Protein AF-A0A419KZ91-F1 (afdb_monomer)

Radius of gyration: 22.56 Å; Cα contacts (8 Å, |Δi|>4): 181; chains: 1; bounding box: 63×48×60 Å

Nearest PDB structures (foldseek):
  3t8t-assembly1_A-2  TM=6.509E-01  e=2.644E-01  Staphylococcus aureus subsp. aureus Mu50
  1zao-assembly1_A  TM=6.656E-01  e=1.227E+00  Archaeoglobus fulgidus
  6pco-assembly1_B  TM=5.092E-01  e=8.037E-01  Bordetella bronchiseptica
  1fx7-assembly1_B  TM=4.645E-01  e=8.474E-01  Mycobacterium tuberculosis
  2xro-assembly1_E  TM=5.509E-01  e=2.443E+00  Pseudomonas putida

Mean predicted aligned error: 15.29 Å

Solvent-accessible surface area (backbone atoms only — not comparable to full-atom values): 12390 Å² total; per-residue (Å²): 101,56,40,42,51,66,47,43,11,71,81,42,70,36,41,62,67,54,25,30,80,54,37,97,54,54,61,68,62,52,63,47,32,45,53,24,34,38,77,71,57,37,32,45,70,40,91,89,46,78,74,16,33,24,39,30,72,66,44,35,53,30,30,54,36,40,71,74,36,70,86,36,67,68,29,30,49,47,45,30,60,61,55,58,69,39,66,69,53,46,56,48,51,55,44,35,66,75,69,61,41,39,53,70,56,44,68,61,47,52,43,72,77,68,42,82,68,54,44,49,77,67,42,47,50,52,48,51,52,48,47,29,60,36,69,64,39,68,62,54,56,69,97,62,95,67,74,82,73,75,83,70,79,84,78,91,74,92,75,92,78,91,79,87,77,85,83,77,85,67,91,76,86,80,84,85,86,80,86,80,59,92,87,62,51,74,68,59,52,53,51,52,53,48,53,54,55,49,54,52,49,52,57,53,65,75,72,112

Structure (mmCIF, N/CA/C/O backbone):
data_AF-A0A419KZ91-F1
#
_entry.id   AF-A0A419KZ91-F1
#
loop_
_atom_site.group_PDB
_atom_site.id
_atom_site.type_symbol
_atom_site.label_atom_id
_atom_site.label_alt_id
_atom_site.label_comp_id
_atom_site.label_asym_id
_atom_site.label_entity_id
_atom_site.label_seq_id
_atom_site.pdbx_PDB_ins_code
_atom_site.Cartn_x
_atom_site.Cartn_y
_atom_site.Cartn_z
_atom_site.occupancy
_atom_site.B_iso_or_equiv
_atom_site.auth_seq_id
_atom_site.auth_comp_id
_atom_site.auth_asym_id
_atom_site.auth_atom_id
_atom_site.pdbx_PDB_model_num
ATOM 1 N N . MET A 1 1 ? 2.530 -3.564 -4.255 1.00 90.56 1 MET A N 1
ATOM 2 C CA . MET A 1 1 ? 3.768 -4.251 -3.816 1.00 90.56 1 MET A CA 1
ATOM 3 C C . MET A 1 1 ? 4.052 -5.539 -4.589 1.00 90.56 1 MET A C 1
ATOM 5 O O . MET A 1 1 ? 5.043 -5.562 -5.299 1.00 90.56 1 MET A O 1
ATOM 9 N N . VAL A 1 2 ? 3.196 -6.572 -4.554 1.00 93.44 2 VAL A N 1
ATOM 10 C CA . VAL A 1 2 ? 3.449 -7.841 -5.290 1.00 93.44 2 VAL A CA 1
ATOM 11 C C . VAL A 1 2 ? 3.683 -7.640 -6.797 1.00 93.44 2 VAL A C 1
ATOM 13 O O . VAL A 1 2 ? 4.537 -8.300 -7.376 1.00 93.44 2 VAL A O 1
ATOM 16 N N . ALA A 1 3 ? 2.984 -6.695 -7.435 1.00 93.50 3 ALA A N 1
ATOM 17 C CA . ALA A 1 3 ? 3.227 -6.354 -8.840 1.00 93.50 3 ALA A CA 1
ATOM 18 C C . ALA A 1 3 ? 4.667 -5.856 -9.089 1.00 93.50 3 ALA A C 1
ATOM 20 O O . ALA A 1 3 ? 5.329 -6.331 -10.004 1.00 93.50 3 ALA A O 1
ATOM 21 N N . TYR A 1 4 ? 5.173 -4.969 -8.227 1.00 95.31 4 TYR A N 1
ATOM 22 C CA . TYR A 1 4 ? 6.560 -4.494 -8.269 1.00 95.31 4 TYR A CA 1
ATOM 23 C C . TYR A 1 4 ? 7.560 -5.628 -8.033 1.00 95.31 4 TYR A C 1
ATOM 25 O O . TYR A 1 4 ? 8.537 -5.753 -8.763 1.00 95.31 4 TYR A O 1
ATOM 33 N N . LEU A 1 5 ? 7.276 -6.513 -7.074 1.00 95.69 5 LEU A N 1
ATOM 34 C CA . LEU A 1 5 ? 8.096 -7.699 -6.828 1.00 95.69 5 LEU A CA 1
ATOM 35 C C . LEU A 1 5 ? 8.201 -8.582 -8.079 1.00 95.69 5 LEU A C 1
ATOM 37 O O . LEU A 1 5 ? 9.286 -9.002 -8.462 1.00 95.69 5 LEU A O 1
ATOM 41 N N . ASN A 1 6 ? 7.076 -8.841 -8.748 1.00 93.75 6 ASN A N 1
ATOM 42 C CA . ASN A 1 6 ? 7.053 -9.638 -9.976 1.00 93.75 6 ASN A CA 1
ATOM 43 C C . ASN A 1 6 ? 7.789 -8.952 -11.141 1.00 93.75 6 ASN A C 1
ATOM 45 O O . ASN A 1 6 ? 8.268 -9.630 -12.054 1.00 93.75 6 ASN A O 1
ATOM 49 N N . ALA A 1 7 ? 7.903 -7.625 -11.106 1.00 94.94 7 ALA A N 1
ATOM 50 C CA . ALA A 1 7 ? 8.701 -6.864 -12.054 1.00 94.94 7 ALA A CA 1
ATOM 51 C C . ALA A 1 7 ? 10.212 -6.915 -11.776 1.00 94.94 7 ALA A C 1
ATOM 53 O O . ALA A 1 7 ? 10.977 -6.589 -12.674 1.00 94.94 7 ALA A O 1
ATOM 54 N N . GLY A 1 8 ? 10.650 -7.397 -10.606 1.00 95.38 8 GLY A N 1
ATOM 55 C CA . GLY A 1 8 ? 12.066 -7.426 -10.211 1.00 95.38 8 GLY A CA 1
ATOM 56 C C . GLY A 1 8 ? 12.502 -6.218 -9.379 1.00 95.38 8 GLY A C 1
ATOM 57 O O . GLY A 1 8 ? 13.698 -5.999 -9.184 1.00 95.38 8 GLY A O 1
ATOM 58 N N . ALA A 1 9 ? 11.540 -5.454 -8.849 1.00 96.81 9 ALA A N 1
ATOM 59 C CA . ALA A 1 9 ? 11.799 -4.265 -8.041 1.00 96.81 9 ALA A CA 1
ATOM 60 C C . ALA A 1 9 ? 12.476 -4.559 -6.691 1.00 96.81 9 ALA A C 1
ATOM 62 O O . ALA A 1 9 ? 12.658 -3.650 -5.899 1.00 96.81 9 ALA A O 1
ATOM 63 N N . ASP A 1 10 ? 12.797 -5.808 -6.363 1.00 96.94 10 ASP A N 1
ATOM 64 C CA . ASP A 1 10 ? 13.609 -6.167 -5.198 1.00 96.94 10 ASP A CA 1
ATOM 65 C C . ASP A 1 10 ? 15.122 -6.111 -5.482 1.00 96.94 10 ASP A C 1
ATOM 67 O O . ASP A 1 10 ? 15.923 -6.191 -4.551 1.00 96.94 10 ASP A O 1
ATOM 71 N N . LYS A 1 11 ? 15.518 -6.002 -6.757 1.00 96.38 11 LYS A N 1
ATOM 72 C CA . LYS A 1 11 ? 16.924 -6.047 -7.196 1.00 96.38 11 LYS A CA 1
ATOM 73 C C . LYS A 1 11 ? 17.347 -4.812 -7.970 1.00 96.38 11 LYS A C 1
ATOM 75 O O . LYS A 1 11 ? 18.495 -4.392 -7.862 1.00 96.38 11 LYS A O 1
ATOM 80 N N . GLU A 1 12 ? 16.443 -4.261 -8.767 1.00 96.88 12 GLU A N 1
ATOM 81 C CA . GLU A 1 12 ? 16.730 -3.142 -9.652 1.00 96.88 12 GLU A CA 1
ATOM 82 C C . GLU A 1 12 ? 15.560 -2.164 -9.715 1.00 96.88 12 GLU A C 1
ATOM 84 O O . GLU A 1 12 ? 14.433 -2.478 -9.334 1.00 96.88 12 GLU A O 1
ATOM 89 N N . TYR A 1 13 ? 15.842 -0.957 -10.194 1.00 97.50 13 TYR A N 1
ATOM 90 C CA . TYR A 1 13 ? 14.816 0.043 -10.443 1.00 97.50 13 TYR A CA 1
ATOM 91 C C . TYR A 1 13 ? 14.016 -0.334 -11.691 1.00 97.50 13 TYR A C 1
ATOM 93 O O . TYR A 1 13 ? 14.577 -0.440 -12.782 1.00 97.50 13 TYR A O 1
ATOM 101 N N . VAL A 1 14 ? 12.702 -0.486 -11.539 1.00 96.56 14 VAL A N 1
ATOM 102 C CA . VAL A 1 14 ? 11.785 -0.885 -12.618 1.00 96.56 14 VAL A CA 1
ATOM 103 C C . VAL A 1 14 ? 10.820 0.240 -12.965 1.00 96.56 14 VAL A C 1
ATOM 105 O O . VAL A 1 14 ? 10.382 0.995 -12.093 1.00 96.56 14 VAL A O 1
ATOM 108 N N . GLY A 1 15 ? 10.475 0.367 -14.243 1.00 94.62 15 GLY A N 1
ATOM 109 C CA . GLY A 1 15 ? 9.497 1.340 -14.709 1.00 94.62 15 GLY A CA 1
ATOM 110 C C . GLY A 1 15 ? 8.062 0.888 -14.448 1.00 94.62 15 GLY A C 1
ATOM 111 O O . GLY A 1 15 ? 7.763 -0.297 -14.311 1.00 94.62 15 GLY A O 1
ATOM 112 N N . VAL A 1 16 ? 7.134 1.845 -14.438 1.00 92.25 16 VAL A N 1
ATOM 113 C CA . VAL A 1 16 ? 5.697 1.552 -14.283 1.00 92.25 16 VAL A CA 1
ATOM 114 C C . VAL A 1 16 ? 5.192 0.618 -15.392 1.00 92.25 16 VAL A C 1
ATOM 116 O O . VAL A 1 16 ? 4.402 -0.283 -15.116 1.00 92.25 16 VAL A O 1
ATOM 119 N N . SER A 1 17 ? 5.672 0.787 -16.627 1.00 90.44 17 SER A N 1
ATOM 120 C CA . SER A 1 17 ? 5.317 -0.082 -17.757 1.00 90.44 17 SER A CA 1
ATOM 121 C C . SER A 1 17 ? 5.725 -1.538 -17.519 1.00 90.44 17 SER A C 1
ATOM 123 O O . SER A 1 17 ? 4.906 -2.429 -17.728 1.00 90.44 17 SER A O 1
ATOM 125 N N . ASP A 1 18 ? 6.923 -1.780 -16.974 1.00 92.69 18 ASP A N 1
ATOM 126 C CA . ASP A 1 18 ? 7.407 -3.133 -16.655 1.00 92.69 18 ASP A CA 1
ATOM 127 C C . ASP A 1 18 ? 6.494 -3.828 -15.628 1.00 92.69 18 ASP A C 1
ATOM 129 O O . ASP A 1 18 ? 6.242 -5.034 -15.690 1.00 92.69 18 ASP A O 1
ATOM 133 N N . VAL A 1 19 ? 5.961 -3.051 -14.680 1.00 93.44 19 VAL A N 1
ATOM 134 C CA . VAL A 1 19 ? 5.020 -3.526 -13.657 1.00 93.44 19 VAL A CA 1
ATOM 135 C C . VAL A 1 19 ? 3.655 -3.849 -14.260 1.00 93.44 19 VAL A C 1
ATOM 137 O O . VAL A 1 19 ? 3.044 -4.852 -13.883 1.00 93.44 19 VAL A O 1
ATOM 140 N N . VAL A 1 20 ? 3.168 -3.027 -15.194 1.00 91.62 20 VAL A N 1
ATOM 141 C CA . VAL A 1 20 ? 1.907 -3.272 -15.914 1.00 91.62 20 VAL A CA 1
ATOM 142 C C . VAL A 1 20 ? 2.006 -4.544 -16.748 1.00 91.62 20 VAL A C 1
ATOM 144 O O . VAL A 1 20 ? 1.126 -5.389 -16.661 1.00 91.62 20 VAL A O 1
ATOM 147 N N . GLU A 1 21 ? 3.086 -4.731 -17.506 1.00 90.62 21 GLU A N 1
ATOM 148 C CA . GLU A 1 21 ? 3.264 -5.910 -18.367 1.00 90.62 21 GLU A CA 1
ATOM 149 C C . GLU A 1 21 ? 3.289 -7.229 -17.583 1.00 90.62 21 GLU A C 1
ATOM 151 O O . GLU A 1 21 ? 2.926 -8.287 -18.100 1.00 90.62 21 GLU A O 1
ATOM 156 N N . ARG A 1 22 ? 3.701 -7.172 -16.313 1.00 89.44 22 ARG A N 1
ATOM 157 C CA . ARG A 1 22 ? 3.873 -8.338 -15.438 1.00 89.44 22 ARG A CA 1
ATOM 158 C C . ARG A 1 22 ? 2.789 -8.459 -14.368 1.00 89.44 22 ARG A C 1
ATOM 160 O O . ARG A 1 22 ? 2.920 -9.272 -13.446 1.00 89.44 22 ARG A O 1
ATOM 167 N N . SER A 1 23 ? 1.717 -7.673 -14.461 1.00 85.75 23 SER A N 1
ATOM 168 C CA . SER A 1 23 ? 0.607 -7.723 -13.513 1.00 85.75 23 SER A CA 1
ATOM 169 C C . SER A 1 23 ? -0.746 -7.472 -14.175 1.00 85.75 23 SER A C 1
ATOM 171 O O . SER A 1 23 ? -0.849 -6.910 -15.253 1.00 85.75 23 SER A O 1
ATOM 173 N N . ASN A 1 24 ? -1.824 -7.860 -13.495 1.00 83.81 24 ASN A N 1
ATOM 174 C CA . ASN A 1 24 ? -3.187 -7.545 -13.936 1.00 83.81 24 ASN A CA 1
ATOM 175 C C . ASN A 1 24 ? -3.664 -6.179 -13.403 1.00 83.81 24 ASN A C 1
ATOM 177 O O . ASN A 1 24 ? -4.867 -5.938 -13.303 1.00 83.81 24 ASN A O 1
ATOM 181 N N . VAL A 1 25 ? -2.743 -5.309 -12.978 1.00 82.31 25 VAL A N 1
ATOM 182 C CA . VAL A 1 25 ? -3.068 -3.996 -12.412 1.00 82.31 25 VAL A CA 1
ATOM 183 C C . VAL A 1 25 ? -2.922 -2.944 -13.505 1.00 82.31 25 VAL A C 1
ATOM 185 O O . VAL A 1 25 ? -1.916 -2.900 -14.207 1.00 82.31 25 VAL A O 1
ATOM 188 N N . SER A 1 26 ? -3.924 -2.077 -13.654 1.00 85.62 26 SER A N 1
ATOM 189 C CA . SER A 1 26 ? -3.886 -1.023 -14.667 1.00 85.62 26 SER A CA 1
ATOM 190 C C . SER A 1 26 ? -2.781 0.003 -14.390 1.00 85.62 26 SER A C 1
ATOM 192 O O . SER A 1 26 ? -2.490 0.333 -13.236 1.00 85.62 26 SER A O 1
ATOM 194 N N . LEU A 1 27 ? -2.226 0.574 -15.465 1.00 87.19 27 LEU A N 1
ATOM 195 C CA . LEU A 1 27 ? -1.247 1.667 -15.407 1.00 87.19 27 LEU A CA 1
ATOM 196 C C . LEU A 1 27 ? -1.736 2.824 -14.526 1.00 87.19 27 LEU A C 1
ATOM 198 O O . LEU A 1 27 ? -0.992 3.331 -13.691 1.00 87.19 27 LEU A O 1
ATOM 202 N N . HIS A 1 28 ? -3.009 3.198 -14.685 1.00 85.31 28 HIS A N 1
ATOM 203 C CA . HIS A 1 28 ? -3.662 4.256 -13.911 1.00 85.31 28 HIS A CA 1
ATOM 204 C C . HIS A 1 28 ? -3.598 3.989 -12.404 1.00 85.31 28 HIS A C 1
ATOM 206 O O . HIS A 1 28 ? -3.204 4.865 -11.636 1.00 85.31 28 HIS A O 1
ATOM 212 N N . ASN A 1 29 ? -3.919 2.764 -11.978 1.00 83.75 29 ASN A N 1
ATOM 213 C CA . ASN A 1 29 ? -3.900 2.397 -10.563 1.00 83.75 29 ASN A CA 1
ATOM 214 C C . ASN A 1 29 ? -2.473 2.323 -10.009 1.00 83.75 29 ASN A C 1
ATOM 216 O O . ASN A 1 29 ? -2.249 2.709 -8.863 1.00 83.75 29 ASN A O 1
ATOM 220 N N . ILE A 1 30 ? -1.501 1.844 -10.793 1.00 87.31 30 ILE A N 1
ATOM 221 C CA . ILE A 1 30 ? -0.099 1.809 -10.352 1.00 87.31 30 ILE A CA 1
ATOM 222 C C . ILE A 1 30 ? 0.427 3.239 -10.205 1.00 87.31 30 ILE A C 1
ATOM 224 O O . ILE A 1 30 ? 0.888 3.612 -9.129 1.00 87.31 30 ILE A O 1
ATOM 228 N N . SER A 1 31 ? 0.285 4.067 -11.242 1.00 83.50 31 SER A N 1
ATOM 229 C CA . SER A 1 31 ? 0.799 5.439 -11.245 1.00 83.50 31 SER A CA 1
ATOM 230 C C . SER A 1 31 ? 0.234 6.280 -10.099 1.00 83.50 31 SER A C 1
ATOM 232 O O . SER A 1 31 ? 0.977 7.054 -9.500 1.00 83.50 31 SER A O 1
ATOM 234 N N . ARG A 1 32 ? -1.054 6.130 -9.768 1.00 82.44 32 ARG A N 1
ATOM 235 C CA . ARG A 1 32 ? -1.682 6.888 -8.673 1.00 82.44 32 ARG A CA 1
ATOM 236 C C . ARG A 1 32 ? -1.232 6.427 -7.296 1.00 82.44 32 ARG A C 1
ATOM 238 O O . ARG A 1 32 ? -1.025 7.261 -6.421 1.00 82.44 32 ARG A O 1
ATOM 245 N N . ASN A 1 33 ? -1.028 5.125 -7.117 1.00 87.38 33 ASN A N 1
ATOM 246 C CA . ASN A 1 33 ? -0.592 4.567 -5.838 1.00 87.38 33 ASN A CA 1
ATOM 247 C C . ASN A 1 33 ? 0.909 4.730 -5.583 1.00 87.38 33 ASN A C 1
ATOM 249 O O . ASN A 1 33 ? 1.337 4.620 -4.439 1.00 87.38 33 ASN A O 1
ATOM 253 N N . ASN A 1 34 ? 1.718 5.019 -6.604 1.00 90.38 34 ASN A N 1
ATOM 254 C CA . ASN A 1 34 ? 3.156 5.224 -6.426 1.00 90.38 34 ASN A CA 1
ATOM 255 C C . ASN A 1 34 ? 3.477 6.385 -5.489 1.00 90.38 34 ASN A C 1
ATOM 257 O O . ASN A 1 34 ? 4.388 6.262 -4.679 1.00 90.38 34 ASN A O 1
ATOM 261 N N . ASN A 1 35 ? 2.732 7.490 -5.563 1.00 88.25 35 ASN A N 1
ATOM 262 C CA . ASN A 1 35 ? 2.961 8.628 -4.672 1.00 88.25 35 ASN A CA 1
ATOM 263 C C . ASN A 1 35 ? 2.740 8.246 -3.209 1.00 88.25 35 ASN A C 1
ATOM 265 O O . ASN A 1 35 ? 3.573 8.581 -2.371 1.00 88.25 35 ASN A O 1
ATOM 269 N N . PHE A 1 36 ? 1.674 7.491 -2.940 1.00 89.94 36 PHE A N 1
ATOM 270 C CA . PHE A 1 36 ? 1.406 6.912 -1.631 1.00 89.94 36 PHE A CA 1
ATOM 271 C C . PHE A 1 36 ? 2.514 5.931 -1.214 1.00 89.94 36 PHE A C 1
ATOM 273 O O . PHE A 1 36 ? 3.111 6.076 -0.153 1.00 89.94 36 PHE A O 1
ATOM 280 N N . PHE A 1 37 ? 2.864 4.956 -2.058 1.00 92.56 37 PHE A N 1
ATOM 281 C CA . PHE A 1 37 ? 3.911 3.990 -1.716 1.00 92.56 37 PHE A CA 1
ATOM 282 C C . PHE A 1 37 ? 5.262 4.656 -1.454 1.00 92.56 37 PHE A C 1
ATOM 284 O O . PHE A 1 37 ? 5.990 4.207 -0.577 1.00 92.56 37 PHE A O 1
ATOM 291 N N . LYS A 1 38 ? 5.581 5.741 -2.160 1.00 92.00 38 LYS A N 1
ATOM 292 C CA . LYS A 1 38 ? 6.771 6.548 -1.888 1.00 92.00 38 LYS A CA 1
ATOM 293 C C . LYS A 1 38 ? 6.670 7.325 -0.583 1.00 92.00 38 LYS A C 1
ATOM 295 O O . LYS A 1 38 ? 7.619 7.314 0.189 1.00 92.00 38 LYS A O 1
ATOM 300 N N . SER A 1 39 ? 5.550 8.005 -0.326 1.00 88.31 39 SER A N 1
ATOM 301 C CA . SER A 1 39 ? 5.392 8.803 0.899 1.00 88.31 39 SER A CA 1
ATOM 302 C C . SER A 1 39 ? 5.429 7.940 2.158 1.00 88.31 39 SER A C 1
ATOM 304 O O . SER A 1 39 ? 5.864 8.413 3.199 1.00 88.31 39 SER A O 1
ATOM 306 N N . TRP A 1 40 ? 5.027 6.675 2.037 1.00 90.12 40 TRP A N 1
ATOM 307 C CA . TRP A 1 40 ? 5.082 5.664 3.093 1.00 90.12 40 TRP A CA 1
ATOM 308 C C . TRP A 1 40 ? 6.318 4.755 3.014 1.00 90.12 40 TRP A C 1
ATOM 310 O O . TRP A 1 40 ? 6.377 3.729 3.686 1.00 90.12 40 TRP A O 1
ATOM 320 N N . ASN A 1 41 ? 7.310 5.114 2.193 1.00 92.81 41 ASN A N 1
ATOM 321 C CA . ASN A 1 41 ? 8.604 4.435 2.081 1.00 92.81 41 ASN A CA 1
ATOM 322 C C . ASN A 1 41 ? 8.542 2.938 1.689 1.00 92.81 41 ASN A C 1
ATOM 324 O O . ASN A 1 41 ? 9.463 2.167 1.956 1.00 92.81 41 ASN A O 1
ATOM 328 N N . PHE A 1 42 ? 7.460 2.502 1.040 1.00 95.50 42 PHE A N 1
ATOM 329 C CA . PHE A 1 42 ? 7.376 1.178 0.417 1.00 95.50 42 PHE A CA 1
ATOM 330 C C . PHE A 1 42 ? 8.169 1.113 -0.893 1.00 95.50 42 PHE A C 1
ATOM 332 O O . PHE A 1 42 ? 8.690 0.054 -1.251 1.00 95.50 42 PHE A O 1
ATOM 339 N N . LEU A 1 43 ? 8.227 2.232 -1.620 1.00 96.19 43 LEU A N 1
ATOM 340 C CA . LEU A 1 43 ? 8.975 2.387 -2.865 1.00 96.19 43 LEU A CA 1
ATOM 341 C C . LEU A 1 43 ? 9.951 3.556 -2.763 1.00 96.19 43 LEU A C 1
ATOM 343 O O . LEU A 1 43 ? 9.599 4.626 -2.272 1.00 96.19 43 LEU A O 1
ATOM 347 N N . GLU A 1 44 ? 11.130 3.374 -3.336 1.00 96.31 44 GLU A N 1
ATOM 348 C CA . GLU A 1 44 ? 12.127 4.418 -3.549 1.00 96.31 44 GLU A CA 1
ATOM 349 C C . GLU A 1 44 ? 12.212 4.705 -5.054 1.00 96.31 44 GLU A C 1
ATOM 351 O O . GLU A 1 44 ? 12.193 3.785 -5.873 1.00 96.31 44 GLU A O 1
ATOM 356 N N . GLU A 1 45 ? 12.243 5.979 -5.445 1.00 95.56 45 GLU A N 1
ATOM 357 C CA . GLU A 1 45 ? 12.400 6.378 -6.850 1.00 95.56 45 GLU A CA 1
ATOM 358 C C . GLU A 1 45 ? 13.874 6.612 -7.168 1.00 95.56 45 GLU A C 1
ATOM 360 O O . GLU A 1 45 ? 14.596 7.198 -6.363 1.00 95.56 45 GLU A O 1
ATOM 365 N N . SER A 1 46 ? 14.314 6.186 -8.350 1.00 95.56 46 SER A N 1
ATOM 366 C CA . SER A 1 46 ? 15.683 6.426 -8.801 1.00 95.56 46 SER A CA 1
ATOM 367 C C . SER A 1 46 ? 15.936 7.919 -8.994 1.00 95.56 46 SER A C 1
ATOM 369 O O . SER A 1 46 ? 15.252 8.579 -9.776 1.00 95.56 46 SER A O 1
ATOM 371 N N . GLU A 1 47 ? 16.988 8.437 -8.361 1.00 94.25 47 GLU A N 1
ATOM 372 C CA . GLU A 1 47 ? 17.466 9.806 -8.600 1.00 94.25 47 GLU A CA 1
ATOM 373 C C . GLU A 1 47 ? 18.027 9.988 -10.020 1.00 94.25 47 GLU A C 1
ATOM 375 O O . GLU A 1 47 ? 18.011 11.090 -10.567 1.00 94.25 47 GLU A O 1
ATOM 380 N N . LYS A 1 48 ? 18.537 8.906 -10.626 1.00 94.88 48 LYS A N 1
ATOM 381 C CA . LYS A 1 48 ? 19.162 8.926 -11.959 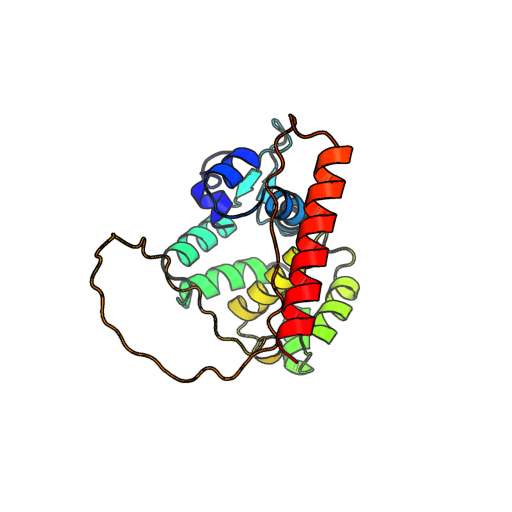1.00 94.88 48 LYS A CA 1
ATOM 382 C C . LYS A 1 48 ? 18.154 8.714 -13.082 1.00 94.88 48 LYS A C 1
ATOM 384 O O . LYS A 1 48 ? 18.345 9.225 -14.180 1.00 94.88 48 LYS A O 1
ATOM 389 N N . GLU A 1 49 ? 17.106 7.943 -12.812 1.00 94.56 49 GLU A N 1
ATOM 390 C CA . GLU A 1 49 ? 16.088 7.552 -13.787 1.00 94.56 49 GLU A CA 1
ATOM 391 C C . GLU A 1 49 ? 14.684 7.792 -13.207 1.00 94.56 49 GLU A C 1
ATOM 393 O O . GLU A 1 49 ? 14.034 6.845 -12.751 1.00 94.56 49 GLU A O 1
ATOM 398 N N . PRO A 1 50 ? 14.202 9.050 -13.209 1.00 91.75 50 PRO A N 1
ATOM 399 C CA . PRO A 1 50 ? 12.870 9.380 -12.711 1.00 91.75 50 PRO A CA 1
ATOM 400 C C . PRO A 1 50 ? 11.784 8.523 -13.371 1.00 91.75 50 PRO A C 1
ATOM 402 O O . PRO A 1 50 ? 11.838 8.243 -14.570 1.00 91.75 50 PRO A O 1
ATOM 405 N N . GLY A 1 51 ? 10.784 8.103 -12.596 1.00 91.12 51 GLY A N 1
ATOM 406 C CA . GLY A 1 51 ? 9.747 7.176 -13.051 1.00 91.12 51 GLY A CA 1
ATOM 407 C C . GLY A 1 51 ? 10.112 5.693 -12.935 1.00 91.12 51 GLY A C 1
ATOM 408 O O . GLY A 1 51 ? 9.264 4.847 -13.240 1.00 91.12 51 GLY A O 1
ATOM 409 N N . LYS A 1 52 ? 11.328 5.362 -12.476 1.00 95.75 52 LYS A N 1
ATOM 410 C CA . LYS A 1 52 ? 11.690 4.003 -12.064 1.00 95.75 52 LYS A CA 1
ATOM 411 C C . LYS A 1 52 ? 11.739 3.873 -10.548 1.00 95.75 52 LYS A C 1
ATOM 413 O O . LYS A 1 52 ? 12.277 4.735 -9.855 1.00 95.75 52 LYS A O 1
ATOM 418 N N . TYR A 1 53 ? 11.228 2.756 -10.048 1.00 96.88 53 TYR A N 1
ATOM 419 C CA . TYR A 1 53 ? 11.039 2.511 -8.624 1.00 96.88 53 TYR A CA 1
ATOM 420 C C . TYR A 1 53 ? 11.654 1.182 -8.199 1.00 96.88 53 TYR A C 1
ATOM 422 O O . TYR A 1 53 ? 11.641 0.213 -8.957 1.00 96.88 53 TYR A O 1
ATOM 430 N N . ILE A 1 54 ? 12.145 1.132 -6.968 1.00 97.81 54 ILE A N 1
ATOM 431 C CA . ILE A 1 54 ? 12.603 -0.083 -6.298 1.00 97.81 54 ILE A CA 1
ATOM 432 C C . ILE A 1 54 ? 11.803 -0.257 -5.002 1.00 97.81 54 ILE A C 1
ATOM 434 O O . ILE A 1 54 ? 11.412 0.722 -4.365 1.00 97.81 54 ILE A O 1
ATOM 438 N N . LEU A 1 55 ? 11.503 -1.495 -4.622 1.00 97.75 55 LEU A N 1
ATOM 439 C CA . LEU A 1 55 ? 10.942 -1.806 -3.312 1.00 97.75 55 LEU A CA 1
ATOM 440 C C . LEU A 1 55 ? 12.021 -1.607 -2.258 1.00 97.75 55 LEU A C 1
ATOM 442 O O . LEU A 1 55 ? 13.120 -2.154 -2.372 1.00 97.75 55 LEU A O 1
ATOM 446 N N . ASN A 1 56 ? 11.672 -0.903 -1.184 1.00 96.38 56 ASN A N 1
ATOM 447 C CA . ASN A 1 56 ? 12.503 -0.938 0.008 1.00 96.38 56 ASN A CA 1
ATOM 448 C C . ASN A 1 56 ? 12.620 -2.395 0.501 1.00 96.38 56 ASN A C 1
ATOM 450 O O . ASN A 1 56 ? 11.692 -3.197 0.350 1.00 96.38 56 ASN A O 1
ATOM 454 N N . ARG A 1 57 ? 13.752 -2.739 1.122 1.00 95.69 57 ARG A N 1
ATOM 455 C CA . ARG A 1 57 ? 14.061 -4.090 1.611 1.00 95.69 57 ARG A CA 1
ATOM 456 C C . ARG A 1 57 ? 12.919 -4.743 2.398 1.00 95.69 57 ARG A C 1
ATOM 458 O O . ARG A 1 57 ? 12.627 -5.914 2.169 1.00 95.69 57 ARG A O 1
ATOM 465 N N . GLU A 1 58 ? 12.271 -4.021 3.306 1.00 95.06 58 GLU A N 1
ATOM 466 C CA . GLU A 1 58 ? 11.180 -4.588 4.116 1.00 95.06 58 GLU A CA 1
ATOM 467 C C . GLU A 1 58 ? 9.866 -4.704 3.355 1.00 95.06 58 GLU A C 1
ATOM 469 O O . GLU A 1 58 ? 9.126 -5.666 3.551 1.00 95.06 58 GLU A O 1
ATOM 474 N N . ALA A 1 59 ? 9.597 -3.774 2.438 1.00 96.19 59 ALA A N 1
ATOM 475 C CA . ALA A 1 59 ? 8.457 -3.877 1.537 1.00 96.19 59 ALA A CA 1
ATOM 476 C C . ALA A 1 59 ? 8.611 -5.080 0.591 1.00 96.19 59 ALA A C 1
ATOM 478 O O . ALA A 1 59 ? 7.634 -5.775 0.307 1.00 96.19 59 ALA A O 1
ATOM 479 N N . ALA A 1 60 ? 9.839 -5.366 0.142 1.00 97.12 60 ALA A N 1
ATOM 480 C CA . ALA A 1 60 ? 10.164 -6.572 -0.609 1.00 97.12 60 ALA A CA 1
ATOM 481 C C . ALA A 1 60 ? 10.015 -7.835 0.253 1.00 97.12 60 ALA A C 1
ATOM 483 O O . ALA A 1 60 ? 9.383 -8.788 -0.198 1.00 97.12 60 ALA A O 1
ATOM 484 N N . GLU A 1 61 ? 10.526 -7.841 1.492 1.00 96.94 61 GLU A N 1
ATOM 485 C CA . GLU A 1 61 ? 10.358 -8.951 2.448 1.00 96.94 61 GLU A CA 1
ATOM 486 C C . GLU A 1 61 ? 8.871 -9.268 2.669 1.00 96.94 61 GLU A C 1
ATOM 488 O O . GLU A 1 61 ? 8.448 -10.416 2.516 1.00 96.94 61 GLU A O 1
ATOM 493 N N . PHE A 1 62 ? 8.063 -8.238 2.933 1.00 97.00 62 PHE A N 1
ATOM 494 C CA . PHE A 1 62 ? 6.616 -8.369 3.054 1.00 97.00 62 PHE A CA 1
ATOM 495 C C . PHE A 1 62 ? 5.985 -8.913 1.770 1.00 97.00 62 PHE A C 1
ATOM 497 O O . PHE A 1 62 ? 5.221 -9.873 1.820 1.00 97.00 62 PHE A O 1
ATOM 504 N N . ALA A 1 63 ? 6.308 -8.339 0.607 1.00 96.25 63 ALA A N 1
ATOM 505 C CA . ALA A 1 63 ? 5.739 -8.776 -0.665 1.00 96.25 63 ALA A CA 1
ATOM 506 C C . ALA A 1 63 ? 6.084 -10.240 -0.982 1.00 96.25 63 ALA A C 1
ATOM 508 O O . ALA A 1 63 ? 5.239 -10.963 -1.515 1.00 96.25 63 ALA A O 1
ATOM 509 N N . TYR A 1 64 ? 7.300 -10.683 -0.646 1.00 97.06 64 TYR A N 1
ATOM 510 C CA . TYR A 1 64 ? 7.720 -12.077 -0.766 1.00 97.06 64 TYR A CA 1
ATOM 511 C C . TYR A 1 64 ? 6.898 -12.988 0.145 1.00 97.06 64 TYR A C 1
ATOM 513 O O . TYR A 1 64 ? 6.341 -13.974 -0.344 1.00 97.06 64 TYR A O 1
ATOM 521 N N . ALA A 1 65 ? 6.789 -12.643 1.431 1.00 96.62 65 ALA A N 1
ATOM 522 C CA . ALA A 1 65 ? 6.021 -13.406 2.410 1.00 96.62 65 ALA A CA 1
ATOM 523 C C . ALA A 1 65 ? 4.539 -13.487 2.011 1.00 96.62 65 ALA A C 1
ATOM 525 O O . ALA A 1 65 ? 3.986 -14.579 1.902 1.00 96.62 65 ALA A O 1
ATOM 526 N N . TYR A 1 66 ? 3.939 -12.354 1.642 1.00 95.81 66 TYR A N 1
ATOM 527 C CA . TYR A 1 66 ? 2.544 -12.258 1.219 1.00 95.81 66 TYR A CA 1
ATOM 528 C C . TYR A 1 66 ? 2.254 -13.045 -0.057 1.00 95.81 66 TYR A C 1
ATOM 530 O O . TYR A 1 66 ? 1.176 -13.609 -0.207 1.00 95.81 66 TYR A O 1
ATOM 538 N N . ARG A 1 67 ? 3.209 -13.130 -0.989 1.00 93.38 67 ARG A N 1
ATOM 539 C CA . ARG A 1 67 ? 3.048 -13.948 -2.199 1.00 93.38 67 ARG A CA 1
ATOM 540 C C . ARG A 1 67 ? 2.994 -15.448 -1.889 1.00 93.38 67 ARG A C 1
ATOM 542 O O . ARG A 1 67 ? 2.368 -16.187 -2.646 1.00 93.38 67 ARG A O 1
ATOM 549 N N .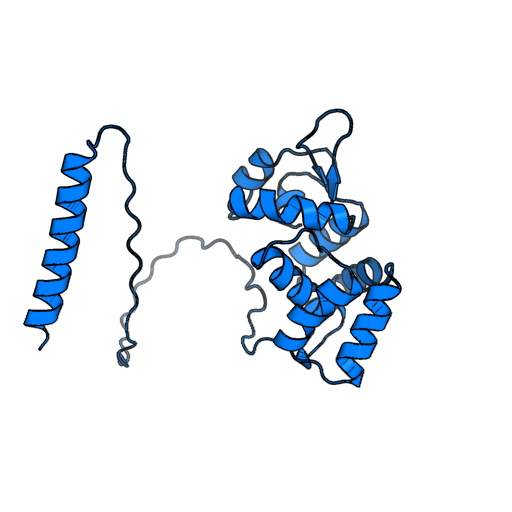 ILE A 1 68 ? 3.686 -15.895 -0.842 1.00 93.31 68 ILE A N 1
ATOM 550 C CA . ILE A 1 68 ? 3.783 -17.310 -0.456 1.00 93.31 68 ILE A CA 1
ATOM 551 C C . ILE A 1 68 ? 2.622 -17.691 0.462 1.00 93.31 68 ILE A C 1
ATOM 553 O O . ILE A 1 68 ? 1.918 -18.660 0.186 1.00 93.31 68 ILE A O 1
ATOM 557 N N . ASP A 1 69 ? 2.428 -16.919 1.527 1.00 93.62 69 ASP A N 1
ATOM 558 C CA . ASP A 1 69 ? 1.426 -17.158 2.555 1.00 93.62 69 ASP A CA 1
ATOM 559 C C . ASP A 1 69 ? 0.780 -15.831 2.997 1.00 93.62 69 ASP A C 1
ATOM 561 O O . ASP A 1 69 ? 1.225 -15.199 3.963 1.00 93.62 69 ASP A O 1
ATOM 565 N N . PRO A 1 70 ? -0.279 -15.385 2.295 1.00 92.69 70 PRO A N 1
ATOM 566 C CA . PRO A 1 70 ? -1.023 -14.192 2.678 1.00 92.69 70 PRO A CA 1
ATOM 567 C C . PRO A 1 70 ? -1.687 -14.312 4.055 1.00 92.69 70 PRO A C 1
ATOM 569 O O . PRO A 1 70 ? -1.947 -13.289 4.675 1.00 92.69 70 PRO A O 1
ATOM 572 N N . GLY A 1 71 ? -2.004 -15.523 4.526 1.00 92.31 71 GLY A N 1
ATOM 573 C CA . GLY A 1 71 ? -2.688 -15.748 5.806 1.00 92.31 71 GLY A CA 1
ATOM 574 C C . GLY A 1 71 ? -1.741 -15.957 6.988 1.00 92.31 71 GLY A C 1
ATOM 575 O O . GLY A 1 71 ? -2.202 -16.040 8.123 1.00 92.31 71 GLY A O 1
ATOM 576 N N . GLY A 1 72 ? -0.438 -16.057 6.727 1.00 92.12 72 GLY A N 1
ATOM 577 C CA . GLY A 1 72 ? 0.559 -16.397 7.729 1.00 92.12 72 GLY A CA 1
ATOM 578 C C . GLY A 1 72 ? 0.792 -15.292 8.751 1.00 92.12 72 GLY A C 1
ATOM 579 O O . GLY A 1 72 ? 0.982 -14.126 8.396 1.00 92.12 72 GLY A O 1
ATOM 580 N N . GLU A 1 73 ? 0.895 -15.682 10.022 1.00 94.62 73 GLU A N 1
ATOM 581 C CA . GLU A 1 73 ? 1.201 -14.760 11.124 1.00 94.62 73 GLU A CA 1
ATOM 582 C C . GLU A 1 73 ? 2.520 -14.020 10.891 1.00 94.62 73 GLU A C 1
ATOM 584 O O . GLU A 1 73 ? 2.620 -12.815 11.097 1.00 94.62 73 GLU A O 1
ATOM 589 N N . ARG A 1 74 ? 3.529 -14.715 10.351 1.00 94.25 74 ARG A N 1
ATOM 590 C CA . ARG A 1 74 ? 4.813 -14.088 10.034 1.00 94.25 74 ARG A CA 1
ATOM 591 C C . ARG A 1 74 ? 4.684 -12.989 8.976 1.00 94.25 74 ARG A C 1
ATOM 593 O O . ARG A 1 74 ? 5.341 -11.958 9.087 1.00 94.25 74 ARG A O 1
ATOM 600 N N . THR A 1 75 ? 3.855 -13.195 7.954 1.00 94.88 75 THR A N 1
ATOM 601 C CA . THR A 1 75 ? 3.601 -12.197 6.904 1.00 94.88 75 THR A CA 1
ATOM 602 C C . THR A 1 75 ? 2.964 -10.945 7.499 1.00 94.88 75 THR A C 1
ATOM 604 O O . THR A 1 75 ? 3.389 -9.825 7.201 1.00 94.88 75 THR A O 1
ATOM 607 N N . ARG A 1 76 ? 1.986 -11.141 8.387 1.00 96.25 76 ARG A N 1
ATOM 608 C CA . ARG A 1 76 ? 1.334 -10.072 9.142 1.00 96.25 76 ARG A CA 1
ATOM 609 C C . ARG A 1 76 ? 2.314 -9.314 10.027 1.00 96.25 76 ARG A C 1
ATOM 611 O O . ARG A 1 76 ? 2.362 -8.089 9.961 1.00 96.25 76 ARG A O 1
ATOM 618 N N . GLU A 1 77 ? 3.132 -10.029 10.793 1.00 96.38 77 GLU A N 1
ATOM 619 C CA . GLU A 1 77 ? 4.139 -9.458 11.691 1.00 96.38 77 GLU A CA 1
ATOM 620 C C . GLU A 1 77 ? 5.141 -8.569 10.937 1.00 96.38 77 GLU A C 1
ATOM 622 O O . GLU A 1 77 ? 5.490 -7.490 11.417 1.00 96.38 77 GLU A O 1
ATOM 627 N N . ILE A 1 78 ? 5.566 -8.969 9.730 1.00 96.69 78 ILE A N 1
ATOM 628 C CA . ILE A 1 78 ? 6.456 -8.153 8.890 1.00 96.69 78 ILE A CA 1
ATOM 629 C C . ILE A 1 78 ? 5.786 -6.820 8.530 1.00 96.69 78 ILE A C 1
ATOM 631 O O . ILE A 1 78 ? 6.423 -5.773 8.671 1.00 96.69 78 ILE A O 1
ATOM 635 N N . LEU A 1 79 ? 4.515 -6.837 8.104 1.00 96.31 79 LEU A N 1
ATOM 636 C CA . LEU A 1 79 ? 3.795 -5.602 7.775 1.00 96.31 79 LEU A CA 1
ATOM 637 C C . LEU A 1 79 ? 3.549 -4.742 9.013 1.00 96.31 79 LEU A C 1
ATOM 639 O O . LEU A 1 79 ? 3.766 -3.534 8.962 1.00 96.31 79 LEU A O 1
ATOM 643 N N . ARG A 1 80 ? 3.144 -5.362 10.127 1.00 96.69 80 ARG A N 1
ATOM 644 C CA . ARG A 1 80 ? 2.944 -4.691 11.416 1.00 96.69 80 ARG A CA 1
ATOM 645 C C . ARG A 1 80 ? 4.219 -3.968 11.829 1.00 96.69 80 ARG A C 1
ATOM 647 O O . ARG A 1 80 ? 4.189 -2.764 12.027 1.00 96.69 80 ARG A O 1
ATOM 654 N N . ARG A 1 81 ? 5.362 -4.659 11.837 1.00 96.00 81 ARG A N 1
ATOM 655 C CA . ARG A 1 81 ? 6.673 -4.070 12.152 1.00 96.00 81 ARG A CA 1
ATOM 656 C C . ARG A 1 81 ? 7.037 -2.908 11.225 1.00 96.00 81 ARG A C 1
ATOM 658 O O . ARG A 1 81 ? 7.606 -1.930 11.699 1.00 96.00 81 ARG A O 1
ATOM 665 N N . PHE A 1 82 ? 6.738 -3.019 9.930 1.00 95.00 82 PHE A N 1
ATOM 666 C CA . PHE A 1 82 ? 6.990 -1.944 8.968 1.00 95.00 82 PHE A CA 1
ATOM 667 C C . PHE A 1 82 ? 6.146 -0.700 9.283 1.00 95.00 82 PHE A C 1
ATOM 669 O O . PHE A 1 82 ? 6.685 0.399 9.388 1.00 95.00 82 PHE A O 1
ATOM 676 N N . LEU A 1 83 ? 4.838 -0.881 9.481 1.00 94.50 83 LEU A N 1
ATOM 677 C CA . LEU A 1 83 ? 3.889 0.197 9.767 1.00 94.50 83 LEU A CA 1
ATOM 678 C C . LEU A 1 83 ? 4.104 0.820 11.155 1.00 94.50 83 LEU A C 1
ATOM 680 O O . LEU A 1 83 ? 3.976 2.030 11.309 1.00 94.50 83 LEU A O 1
ATOM 684 N N . SER A 1 84 ? 4.504 0.027 12.151 1.00 95.06 84 SER A N 1
ATOM 685 C CA . SER A 1 84 ? 4.773 0.487 13.520 1.00 95.06 84 SER A CA 1
ATOM 686 C C . SER A 1 84 ? 6.005 1.386 13.663 1.00 95.06 84 SER A C 1
ATOM 688 O O . SER A 1 84 ? 6.325 1.801 14.771 1.00 95.06 84 SER A O 1
ATOM 690 N N . ARG A 1 85 ? 6.715 1.692 12.572 1.00 93.81 85 ARG A N 1
ATOM 691 C CA . ARG A 1 85 ? 7.785 2.703 12.566 1.00 93.81 85 ARG A CA 1
ATOM 692 C C . ARG A 1 85 ? 7.265 4.124 12.664 1.00 93.81 85 ARG A C 1
ATOM 694 O O . ARG A 1 85 ? 8.021 5.022 13.022 1.00 93.81 85 ARG A O 1
ATOM 701 N N . ASP A 1 86 ? 6.012 4.324 12.284 1.00 92.19 86 ASP A N 1
ATOM 702 C CA . ASP A 1 86 ? 5.359 5.611 12.378 1.00 92.19 86 ASP A CA 1
ATOM 703 C C . ASP A 1 86 ? 4.600 5.694 13.710 1.00 92.19 86 ASP A C 1
ATOM 705 O O . ASP A 1 86 ? 3.534 5.099 13.882 1.00 92.19 86 ASP A O 1
ATOM 709 N N . ASP A 1 87 ? 5.161 6.439 14.667 1.00 92.62 87 ASP A N 1
ATOM 710 C CA . ASP A 1 87 ? 4.577 6.624 16.003 1.00 92.62 87 ASP A CA 1
ATOM 711 C C . ASP A 1 87 ? 3.177 7.252 15.960 1.00 92.62 87 ASP A C 1
ATOM 713 O O . ASP A 1 87 ? 2.349 7.012 16.844 1.00 92.62 87 ASP A O 1
ATOM 717 N N . VAL A 1 88 ? 2.905 8.089 14.954 1.00 93.31 88 VAL A N 1
ATOM 718 C CA . VAL A 1 88 ? 1.591 8.710 14.774 1.00 93.31 88 VAL A CA 1
ATOM 719 C C . VAL A 1 88 ? 0.582 7.644 14.341 1.00 93.31 88 VAL A C 1
ATOM 721 O O . VAL A 1 88 ? -0.557 7.663 14.811 1.00 93.31 88 VAL A O 1
ATOM 724 N N . LEU A 1 89 ? 1.013 6.666 13.537 1.00 93.38 89 LEU A N 1
ATOM 725 C CA . LEU A 1 89 ? 0.143 5.622 13.000 1.00 93.38 89 LEU A CA 1
ATOM 726 C C . LEU A 1 89 ? -0.229 4.668 14.117 1.00 93.38 89 LEU A C 1
ATOM 728 O O . LEU A 1 89 ? -1.399 4.336 14.265 1.00 93.38 89 LEU A O 1
ATOM 732 N N . VAL A 1 90 ? 0.756 4.280 14.928 1.00 94.06 90 VAL A N 1
ATOM 733 C CA . VAL A 1 90 ? 0.549 3.411 16.091 1.00 94.06 90 VAL A CA 1
ATOM 734 C C . VAL A 1 90 ? -0.479 4.028 17.036 1.00 94.06 90 VAL A C 1
ATOM 736 O O . VAL A 1 90 ? -1.483 3.391 17.343 1.00 94.06 90 VAL A O 1
ATOM 739 N N . LYS A 1 91 ? -0.313 5.304 17.410 1.00 94.44 91 LYS A N 1
ATOM 740 C CA . LYS A 1 91 ? -1.280 6.008 18.273 1.00 94.44 91 LYS A CA 1
ATOM 741 C C . LYS A 1 91 ? -2.663 6.128 17.639 1.00 94.44 91 LYS A C 1
ATOM 743 O O . LYS A 1 91 ? -3.674 6.108 18.341 1.00 94.44 91 LYS A O 1
ATOM 748 N N . PHE A 1 92 ? -2.721 6.299 16.321 1.00 94.06 92 PHE A N 1
ATOM 749 C CA . PHE A 1 92 ? -3.986 6.362 15.604 1.00 94.06 92 PHE A CA 1
ATOM 750 C C . PHE A 1 92 ? -4.692 5.000 15.576 1.00 94.06 92 PHE A C 1
ATOM 752 O O . PHE A 1 92 ? -5.895 4.943 15.807 1.00 94.06 92 PHE A O 1
ATOM 759 N N . VAL A 1 93 ? -3.953 3.908 15.384 1.00 93.75 93 VAL A N 1
ATOM 760 C CA . VAL A 1 93 ? -4.470 2.535 15.471 1.00 93.75 93 VAL A CA 1
ATOM 761 C C . VAL A 1 93 ? -4.990 2.229 16.879 1.00 93.75 93 VAL A C 1
ATOM 763 O O . VAL A 1 93 ? -6.131 1.799 17.018 1.00 93.75 93 VAL A O 1
ATOM 766 N N . GLU A 1 94 ? -4.229 2.557 17.927 1.00 93.06 94 GLU A N 1
ATOM 767 C CA . GLU A 1 94 ? -4.681 2.412 19.322 1.00 93.06 94 GLU A CA 1
ATOM 768 C C . GLU A 1 94 ? -5.974 3.199 19.593 1.00 93.06 94 GLU A C 1
ATOM 770 O O . GLU A 1 94 ? -6.856 2.761 20.334 1.00 93.06 94 GLU A O 1
ATOM 775 N N . ARG A 1 95 ? -6.105 4.385 18.985 1.00 93.06 95 ARG A N 1
ATOM 776 C CA . ARG A 1 95 ? -7.321 5.197 19.069 1.00 93.06 95 ARG A CA 1
ATOM 777 C C . ARG A 1 95 ? -8.499 4.521 18.372 1.00 93.06 95 ARG A C 1
ATOM 779 O O . ARG A 1 95 ? -9.586 4.525 18.941 1.00 93.06 95 ARG A O 1
ATOM 786 N N . ILE A 1 96 ? -8.293 3.959 17.179 1.00 92.69 96 ILE A N 1
ATOM 787 C CA . ILE A 1 96 ? -9.327 3.225 16.435 1.00 92.69 96 ILE A CA 1
ATOM 788 C C . ILE A 1 96 ? -9.896 2.100 17.297 1.00 92.69 96 ILE A C 1
ATOM 790 O O . ILE A 1 96 ? -11.114 1.999 17.420 1.00 92.69 96 ILE A O 1
ATOM 794 N N . GLU A 1 97 ? -9.032 1.308 17.935 1.00 89.69 97 GLU A N 1
ATOM 795 C CA . GLU A 1 97 ? -9.453 0.208 18.809 1.00 89.69 97 GLU A CA 1
ATOM 796 C C . GLU A 1 97 ? -10.176 0.709 20.061 1.00 89.69 97 GLU A C 1
ATOM 798 O O . GLU A 1 97 ? -11.245 0.209 20.407 1.00 89.69 97 GLU A O 1
ATOM 803 N N . ARG A 1 98 ? -9.627 1.730 20.731 1.00 92.06 98 ARG A N 1
ATOM 804 C CA . ARG A 1 98 ? -10.202 2.272 21.971 1.00 92.06 98 ARG A CA 1
ATOM 805 C C . ARG A 1 98 ? -11.563 2.931 21.757 1.00 92.06 98 ARG A C 1
ATOM 807 O O . ARG A 1 98 ? -12.423 2.847 22.629 1.00 92.06 98 ARG A O 1
ATOM 814 N N . GLU A 1 99 ? -11.728 3.648 20.650 1.00 91.44 99 GLU A N 1
ATOM 815 C CA . GLU A 1 99 ? -12.943 4.413 20.341 1.00 91.44 99 GLU A CA 1
ATOM 816 C C . GLU A 1 99 ? -13.925 3.628 19.460 1.00 91.44 99 GLU A C 1
ATOM 818 O O . GLU A 1 99 ? -15.047 4.088 19.261 1.00 91.44 99 GLU A O 1
ATOM 823 N N . GLY A 1 100 ? -13.536 2.448 18.962 1.00 88.19 100 GLY A N 1
ATOM 824 C CA . GLY A 1 100 ? -14.365 1.628 18.080 1.00 88.19 100 GLY A CA 1
ATOM 825 C C . GLY A 1 100 ? -14.711 2.347 16.777 1.00 88.19 100 GLY A C 1
ATOM 826 O O . GLY A 1 100 ? -15.860 2.303 16.342 1.00 88.19 100 GLY A O 1
ATOM 827 N N . LEU A 1 101 ? -13.743 3.061 16.193 1.00 90.81 101 LEU A N 1
ATOM 828 C CA . LEU A 1 101 ? -13.978 3.847 14.981 1.00 90.81 101 LEU A CA 1
ATOM 829 C C . LEU A 1 101 ? -14.286 2.922 13.802 1.00 90.81 101 LEU A C 1
ATOM 831 O O . LEU A 1 101 ? -13.529 1.992 13.520 1.00 90.81 101 LEU A O 1
ATOM 835 N N . ASP A 1 102 ? -15.377 3.215 13.098 1.00 89.12 102 ASP A N 1
ATOM 836 C CA . ASP A 1 102 ? -15.726 2.536 11.857 1.00 89.12 102 ASP A CA 1
ATOM 837 C C . ASP A 1 102 ? -14.890 3.053 10.674 1.00 89.12 102 ASP A C 1
ATOM 839 O O . ASP A 1 102 ? -14.125 4.025 10.759 1.00 89.12 102 ASP A O 1
ATOM 843 N N . ARG A 1 103 ? -15.003 2.363 9.538 1.00 89.31 103 ARG A N 1
ATOM 844 C CA . ARG A 1 103 ? -14.202 2.657 8.346 1.00 89.31 103 ARG A CA 1
ATOM 845 C C . ARG A 1 103 ? -14.446 4.074 7.829 1.00 89.31 103 ARG A C 1
ATOM 847 O O . ARG A 1 103 ? -13.498 4.747 7.423 1.00 89.31 103 ARG A O 1
ATOM 854 N N . GLU A 1 104 ? -15.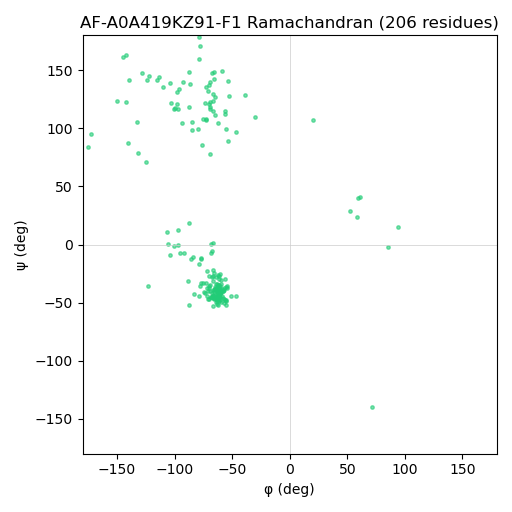691 4.535 7.850 1.00 89.25 104 GLU A N 1
ATOM 855 C CA . GLU A 1 104 ? -16.098 5.878 7.449 1.00 89.25 104 GLU A CA 1
ATOM 856 C C . GLU A 1 104 ? -15.469 6.955 8.342 1.00 89.25 104 GLU A C 1
ATOM 858 O O . GLU A 1 104 ? -14.900 7.919 7.820 1.00 89.25 104 GLU A O 1
ATOM 863 N N . ALA A 1 105 ? -15.504 6.780 9.665 1.00 90.38 105 ALA A N 1
ATOM 864 C CA . ALA A 1 105 ? -14.859 7.684 10.610 1.00 90.38 105 ALA A CA 1
ATOM 865 C C . ALA A 1 105 ? -13.345 7.734 10.383 1.00 90.38 105 ALA A C 1
ATOM 867 O O . ALA A 1 105 ? -12.761 8.819 10.327 1.00 90.38 105 ALA A O 1
ATOM 868 N N . VAL A 1 106 ? -12.707 6.579 10.167 1.00 90.88 106 VAL A N 1
ATOM 869 C CA . VAL A 1 106 ? -11.267 6.515 9.893 1.00 90.88 106 VAL A CA 1
ATOM 870 C C . VAL A 1 106 ? -10.896 7.224 8.592 1.00 90.88 106 VAL A C 1
ATOM 872 O O . VAL A 1 106 ? -9.900 7.944 8.564 1.00 90.88 106 VAL A O 1
ATOM 875 N N . LEU A 1 107 ? -11.698 7.100 7.532 1.00 88.38 107 LEU A N 1
ATOM 876 C CA . LEU A 1 107 ? -11.468 7.820 6.272 1.00 88.38 107 LEU A CA 1
ATOM 877 C C . LEU A 1 107 ? -11.506 9.348 6.441 1.00 88.38 107 LEU A C 1
ATOM 879 O O . LEU A 1 107 ? -10.833 10.056 5.691 1.00 88.38 107 LEU A O 1
ATOM 883 N N . ILE A 1 108 ? -12.276 9.854 7.406 1.00 88.06 108 ILE A N 1
ATOM 884 C CA . ILE A 1 108 ? -12.368 11.287 7.716 1.00 88.06 108 ILE A CA 1
ATOM 885 C C . ILE A 1 108 ? -11.217 11.727 8.627 1.00 88.06 108 ILE A C 1
ATOM 887 O O . ILE A 1 108 ? -10.642 12.799 8.426 1.00 88.06 108 ILE A O 1
ATOM 891 N N . GLU A 1 109 ? -10.885 10.924 9.635 1.00 88.62 109 GLU A N 1
ATOM 892 C CA . GLU A 1 109 ? -9.892 11.264 10.655 1.00 88.62 109 GLU A CA 1
ATOM 893 C C . GLU A 1 109 ? -8.451 11.087 10.163 1.00 88.62 109 GLU A C 1
ATOM 895 O O . GLU A 1 109 ? -7.591 11.902 10.494 1.00 88.62 109 GLU A O 1
ATOM 900 N N . LEU A 1 110 ? -8.169 10.080 9.333 1.00 87.50 110 LEU A N 1
ATOM 901 C CA . LEU A 1 110 ? -6.807 9.780 8.888 1.00 87.50 110 LEU A CA 1
ATOM 902 C C . LEU A 1 110 ? -6.148 10.971 8.149 1.00 87.50 110 LEU A C 1
ATOM 904 O O . LEU A 1 110 ? -5.023 11.327 8.510 1.00 87.50 110 LEU A O 1
ATOM 908 N N . PRO A 1 111 ? -6.820 11.682 7.214 1.00 84.88 111 PRO A N 1
ATOM 909 C CA . PRO A 1 111 ? -6.279 12.915 6.635 1.00 84.88 111 PRO A CA 1
ATOM 910 C C . PRO A 1 111 ? -6.160 14.085 7.621 1.00 84.88 111 PRO A C 1
ATOM 912 O O . PRO A 1 111 ? -5.383 15.003 7.387 1.00 84.88 111 PRO A O 1
ATOM 915 N N . ARG A 1 112 ? -6.910 14.102 8.730 1.00 86.56 112 ARG A N 1
ATOM 916 C CA . ARG A 1 112 ? -6.747 15.141 9.768 1.00 86.56 112 ARG A CA 1
ATOM 917 C C . ARG A 1 112 ? -5.467 14.937 10.568 1.00 86.56 112 ARG A C 1
ATOM 919 O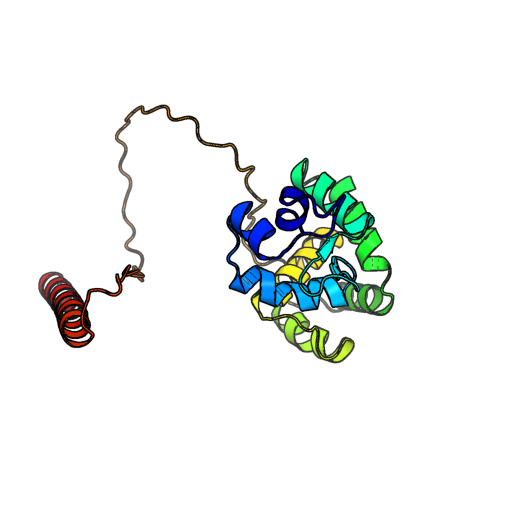 O . ARG A 1 112 ? -4.861 15.912 10.997 1.00 86.56 112 ARG A O 1
ATOM 926 N N . VAL A 1 113 ? -5.072 13.679 10.753 1.00 87.81 113 VAL A N 1
ATOM 927 C CA . VAL A 1 113 ? -3.854 13.298 11.474 1.00 87.81 113 VAL A CA 1
ATOM 928 C C . VAL A 1 113 ? -2.613 13.480 10.596 1.00 87.81 113 VAL A C 1
ATOM 930 O O . VAL A 1 113 ? -1.622 14.041 11.053 1.00 87.81 113 VAL A O 1
ATOM 933 N N . TYR A 1 114 ? -2.681 13.048 9.334 1.00 82.12 114 TYR A N 1
ATOM 934 C CA . TYR A 1 114 ? -1.528 13.019 8.422 1.00 82.12 114 TYR A CA 1
ATOM 935 C C . TYR A 1 114 ? -1.501 14.120 7.362 1.00 82.12 114 TYR A C 1
ATOM 937 O O . TYR A 1 114 ? -0.506 14.275 6.655 1.00 82.12 114 TYR A O 1
ATOM 945 N N . GLY A 1 115 ? -2.580 14.885 7.222 1.00 83.50 115 GLY A N 1
ATOM 946 C CA . GLY A 1 115 ? -2.760 15.781 6.090 1.00 83.50 115 GLY A CA 1
ATOM 947 C C . GLY A 1 115 ? -3.038 15.011 4.798 1.00 83.50 115 GLY A C 1
ATOM 948 O O . GLY A 1 115 ? -3.780 14.028 4.767 1.00 83.50 115 GLY A O 1
ATOM 949 N N . ASP A 1 116 ? -2.449 15.479 3.700 1.00 78.50 116 ASP A N 1
ATOM 950 C CA . ASP A 1 116 ? -2.581 14.826 2.401 1.00 78.50 116 ASP A CA 1
ATOM 951 C C . ASP A 1 116 ? -1.776 13.517 2.360 1.00 78.50 116 ASP A C 1
ATOM 953 O O . ASP A 1 116 ? -0.549 13.519 2.258 1.00 78.50 116 ASP A O 1
ATOM 957 N N . LEU A 1 117 ? -2.491 12.390 2.387 1.00 77.38 117 LEU A N 1
ATOM 958 C CA . LEU A 1 117 ? -1.934 11.036 2.281 1.00 77.38 117 LEU A CA 1
ATOM 959 C C . LEU A 1 117 ? -1.342 10.7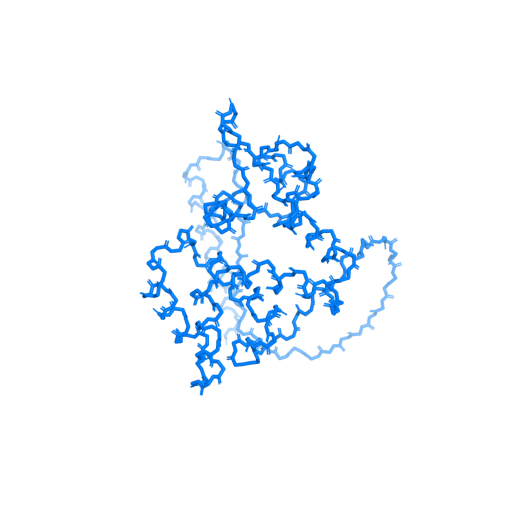26 0.897 1.00 77.38 117 LEU A C 1
ATOM 961 O O . LEU A 1 117 ? -0.795 9.639 0.702 1.00 77.38 117 LEU A O 1
ATOM 965 N N . ARG A 1 118 ? -1.483 11.637 -0.078 1.00 81.75 118 ARG A N 1
ATOM 966 C CA . ARG A 1 118 ? -1.055 11.472 -1.477 1.00 81.75 118 ARG A CA 1
ATOM 967 C C . ARG A 1 118 ? -1.584 10.186 -2.115 1.00 81.75 118 ARG A C 1
ATOM 969 O O . ARG A 1 118 ? -0.960 9.620 -3.015 1.00 81.75 118 ARG A O 1
ATOM 976 N N . ALA A 1 119 ? -2.744 9.741 -1.641 1.00 79.81 119 ALA A N 1
ATOM 977 C CA . ALA A 1 119 ? -3.444 8.552 -2.090 1.00 79.81 119 ALA A CA 1
ATOM 978 C C . ALA A 1 119 ? -4.770 8.948 -2.730 1.00 79.81 119 ALA A C 1
ATOM 980 O O . ALA A 1 119 ? -5.477 9.829 -2.241 1.00 79.81 119 ALA A O 1
ATOM 981 N N . ASP A 1 120 ? -5.137 8.261 -3.808 1.00 81.06 120 ASP A N 1
ATOM 982 C CA . ASP A 1 120 ? -6.508 8.326 -4.291 1.00 81.06 120 ASP A CA 1
ATOM 983 C C . ASP A 1 120 ? -7.427 7.431 -3.440 1.00 81.06 120 ASP A C 1
ATOM 985 O O . ASP A 1 120 ? -6.990 6.744 -2.515 1.00 81.06 120 ASP A O 1
ATOM 989 N N . LYS A 1 121 ? -8.726 7.414 -3.759 1.00 82.62 121 LYS A N 1
ATOM 990 C CA . LYS A 1 121 ? -9.695 6.574 -3.044 1.00 82.62 121 LYS A CA 1
ATOM 991 C C . LYS A 1 121 ? -9.283 5.095 -3.033 1.00 82.62 121 LYS A C 1
ATOM 993 O O . LYS A 1 121 ? -9.516 4.423 -2.035 1.00 82.62 121 LYS A O 1
ATOM 998 N N . VAL A 1 122 ? -8.697 4.574 -4.111 1.00 80.62 122 VAL A N 1
ATOM 999 C CA . VAL A 1 122 ? -8.295 3.161 -4.194 1.00 80.62 122 VAL A CA 1
ATOM 1000 C C . VAL A 1 122 ? -7.094 2.901 -3.288 1.00 80.62 122 VAL A C 1
ATOM 1002 O O . VAL A 1 122 ? -7.130 1.954 -2.507 1.00 80.62 122 VAL A O 1
ATOM 1005 N N . GLY A 1 123 ? -6.076 3.761 -3.342 1.00 83.56 123 GLY A N 1
ATOM 1006 C CA . GLY A 1 123 ? -4.898 3.682 -2.479 1.00 83.56 123 GLY A CA 1
ATOM 1007 C C . GLY A 1 123 ? -5.237 3.810 -1.001 1.00 83.56 123 GLY A C 1
ATOM 1008 O O . GLY A 1 123 ? -4.741 3.036 -0.190 1.00 83.56 123 GLY A O 1
ATOM 1009 N N . LEU A 1 124 ? -6.149 4.721 -0.661 1.00 86.81 124 LEU A N 1
ATOM 1010 C CA . LEU A 1 124 ? -6.612 4.913 0.708 1.00 86.81 124 LEU A CA 1
ATOM 1011 C C . LEU A 1 124 ? -7.334 3.673 1.245 1.00 86.81 124 LEU A C 1
ATOM 1013 O O . LEU A 1 124 ? -7.040 3.225 2.347 1.00 86.81 124 LEU A O 1
ATOM 1017 N N . ASN A 1 125 ? -8.232 3.075 0.455 1.00 86.69 125 ASN A N 1
ATOM 1018 C CA . ASN A 1 125 ? -8.883 1.822 0.846 1.00 86.69 125 ASN A CA 1
ATOM 1019 C C . ASN A 1 125 ? -7.862 0.687 0.999 1.00 86.69 125 ASN A C 1
ATOM 1021 O O . ASN A 1 125 ? -7.895 -0.014 2.001 1.00 86.69 125 ASN A O 1
ATOM 1025 N N . ALA A 1 126 ? -6.917 0.558 0.065 1.00 86.56 126 ALA A N 1
ATOM 1026 C CA . ALA A 1 126 ? -5.856 -0.440 0.165 1.00 86.56 126 ALA A CA 1
ATOM 1027 C C . ALA A 1 126 ? -4.980 -0.235 1.412 1.00 86.56 126 ALA A C 1
ATOM 1029 O O . ALA A 1 126 ? -4.533 -1.211 2.008 1.00 86.56 126 ALA A O 1
ATOM 1030 N N . PHE A 1 127 ? -4.748 1.014 1.825 1.00 90.00 127 PHE A N 1
ATOM 1031 C CA . PHE A 1 127 ? -4.039 1.311 3.062 1.00 90.00 127 PHE A CA 1
ATOM 1032 C C . PHE A 1 127 ? -4.835 0.885 4.295 1.00 90.00 127 PHE A C 1
ATOM 1034 O O . PHE A 1 127 ? -4.280 0.226 5.167 1.00 90.00 127 PHE A O 1
ATOM 1041 N N . LEU A 1 128 ? -6.138 1.176 4.350 1.00 91.31 128 LEU A N 1
ATOM 1042 C CA . LEU A 1 128 ? -6.989 0.685 5.437 1.00 91.31 128 LEU A CA 1
ATOM 1043 C C . LEU A 1 128 ? -7.011 -0.842 5.495 1.00 91.31 128 LEU A C 1
ATOM 1045 O O . LEU A 1 128 ? -6.904 -1.405 6.578 1.00 91.31 128 LEU A O 1
ATOM 1049 N N . ASP A 1 129 ? -7.066 -1.509 4.344 1.00 90.88 129 ASP A N 1
ATOM 1050 C CA . ASP A 1 129 ? -7.006 -2.968 4.277 1.00 90.88 129 ASP A CA 1
ATOM 1051 C C . ASP A 1 129 ? -5.647 -3.493 4.788 1.00 90.88 129 ASP A C 1
ATOM 1053 O O . ASP A 1 129 ? -5.597 -4.537 5.435 1.00 90.88 129 ASP A O 1
ATOM 1057 N N . MET A 1 130 ? -4.544 -2.759 4.574 1.00 92.75 130 MET A N 1
ATOM 1058 C CA . MET A 1 130 ? -3.243 -3.066 5.189 1.00 92.75 130 MET A CA 1
ATOM 1059 C C . MET A 1 130 ? -3.258 -2.881 6.708 1.00 92.75 130 MET A C 1
ATOM 1061 O O . MET A 1 130 ? -2.664 -3.704 7.401 1.00 92.75 130 MET A O 1
ATOM 1065 N N . LEU A 1 131 ? -3.929 -1.848 7.232 1.00 93.44 131 LEU A N 1
ATOM 1066 C CA . LEU A 1 131 ? -4.077 -1.646 8.678 1.00 93.44 131 LEU A CA 1
ATOM 1067 C C . LEU A 1 131 ? -4.909 -2.763 9.309 1.00 93.44 131 LEU A C 1
ATOM 1069 O O . LEU A 1 131 ? -4.477 -3.357 10.291 1.00 93.44 131 LEU A O 1
ATOM 1073 N N . VAL A 1 132 ? -6.050 -3.100 8.704 1.00 93.19 132 VAL A N 1
ATOM 1074 C CA . VAL A 1 132 ? -6.896 -4.231 9.118 1.00 93.19 132 VAL A CA 1
ATOM 1075 C C . VAL A 1 132 ? -6.080 -5.515 9.117 1.00 93.19 132 VAL A C 1
ATOM 1077 O O . VAL A 1 132 ? -6.092 -6.259 10.090 1.00 93.19 132 VAL A O 1
ATOM 1080 N N . TYR A 1 133 ? -5.333 -5.762 8.041 1.00 94.06 133 TYR A N 1
ATOM 1081 C CA . TYR A 1 133 ? -4.515 -6.956 7.914 1.00 94.06 133 TYR A CA 1
ATOM 1082 C C . TYR A 1 133 ? -3.410 -7.022 8.974 1.00 94.06 133 TYR A C 1
ATOM 1084 O O . TYR A 1 133 ? -3.245 -8.061 9.607 1.00 94.06 133 TYR A O 1
ATOM 1092 N N . ALA A 1 134 ? -2.655 -5.934 9.160 1.00 94.75 134 ALA A N 1
ATOM 1093 C CA . ALA A 1 134 ? -1.496 -5.886 10.045 1.00 94.75 134 ALA A CA 1
ATOM 1094 C C . ALA A 1 134 ? -1.875 -5.865 11.526 1.00 94.75 134 ALA A C 1
ATOM 1096 O O . ALA A 1 134 ? -1.214 -6.520 12.325 1.00 94.75 134 ALA A O 1
ATOM 1097 N N . PHE A 1 135 ? -2.903 -5.110 11.903 1.00 93.94 135 PHE A N 1
ATOM 1098 C CA . PHE A 1 135 ? -3.286 -4.874 13.298 1.00 93.94 135 PHE A CA 1
ATOM 1099 C C . PHE A 1 135 ? -4.543 -5.639 13.715 1.00 93.94 135 PHE A C 1
ATOM 1101 O O . PHE A 1 135 ? -4.930 -5.550 14.866 1.00 93.94 135 PHE A O 1
ATOM 1108 N N . GLU A 1 136 ? -5.141 -6.421 12.812 1.00 90.75 136 GLU A N 1
ATOM 1109 C CA . GLU A 1 136 ? -6.324 -7.247 13.101 1.00 90.75 136 GLU A CA 1
ATOM 1110 C C . GLU A 1 136 ? -7.522 -6.406 13.577 1.00 90.75 136 GLU A C 1
ATOM 1112 O O . GLU A 1 136 ? -8.287 -6.794 14.453 1.00 90.75 136 GLU A O 1
ATOM 1117 N N . LEU A 1 137 ? -7.701 -5.236 12.952 1.00 86.62 137 LEU A N 1
ATOM 1118 C CA . LEU A 1 137 ? -8.742 -4.266 13.299 1.00 86.62 137 LEU A CA 1
ATOM 1119 C C . LEU A 1 137 ? -10.114 -4.712 12.782 1.00 86.62 137 LEU A C 1
ATOM 1121 O O . LEU A 1 137 ? -10.558 -4.288 11.711 1.00 86.62 137 LEU A O 1
ATOM 1125 N N . GLU A 1 138 ? -10.807 -5.542 13.559 1.00 75.94 138 GLU A N 1
ATOM 1126 C CA . GLU A 1 138 ? -12.154 -6.036 13.235 1.00 75.94 138 GLU A CA 1
ATOM 1127 C C . GLU A 1 138 ? -13.150 -4.895 12.959 1.00 75.94 138 GLU A C 1
ATOM 1129 O O . GLU A 1 138 ? -13.965 -5.001 12.041 1.00 75.94 138 GLU A O 1
ATOM 1134 N N . ALA A 1 139 ? -13.029 -3.767 13.671 1.00 69.88 139 ALA A N 1
ATOM 1135 C CA . ALA A 1 139 ? -13.881 -2.580 13.513 1.00 69.88 139 ALA A CA 1
ATOM 1136 C C . ALA A 1 139 ? -13.830 -1.951 12.106 1.00 69.88 139 ALA A C 1
ATOM 1138 O O . ALA A 1 139 ? -14.782 -1.304 11.671 1.00 69.88 139 ALA A O 1
ATOM 1139 N N . LEU A 1 140 ? -12.732 -2.160 11.375 1.00 72.88 140 LEU A N 1
ATOM 1140 C CA . LEU A 1 140 ? -12.530 -1.630 10.025 1.00 72.88 140 LEU A CA 1
ATOM 1141 C C . LEU A 1 140 ? -12.794 -2.668 8.931 1.00 72.88 140 LEU A C 1
ATOM 1143 O O . LEU A 1 140 ? -12.680 -2.356 7.740 1.00 72.88 140 LEU A O 1
ATOM 1147 N N . SER A 1 141 ? -13.133 -3.900 9.315 1.00 68.56 141 SER A N 1
ATOM 1148 C CA . SER A 1 141 ? -13.409 -4.966 8.365 1.00 68.56 141 SER A CA 1
ATOM 1149 C C . SER A 1 141 ? -14.718 -4.680 7.624 1.00 68.56 141 SER A C 1
ATOM 1151 O O . SER A 1 141 ? -15.807 -4.621 8.192 1.00 68.56 141 SER A O 1
ATOM 1153 N N . THR A 1 142 ? -14.641 -4.499 6.305 1.00 60.34 142 THR A N 1
ATOM 1154 C CA . THR A 1 142 ? -15.846 -4.592 5.481 1.00 60.34 142 THR A CA 1
ATOM 1155 C C . THR A 1 142 ? -16.263 -6.055 5.488 1.00 60.34 142 THR A C 1
ATOM 1157 O O . THR A 1 142 ? -15.478 -6.889 5.038 1.00 60.34 142 THR A O 1
ATOM 1160 N N . SER A 1 143 ? -17.455 -6.374 5.998 1.00 42.84 143 SER A N 1
ATOM 1161 C CA . SER A 1 143 ? -18.036 -7.723 5.960 1.00 42.84 143 SER A CA 1
ATOM 1162 C C . SER A 1 143 ? -18.065 -8.267 4.524 1.00 42.84 143 SER A C 1
ATOM 1164 O O . SER A 1 143 ? -18.984 -8.019 3.748 1.00 42.84 143 SER A O 1
ATOM 1166 N N . ALA A 1 144 ? -16.978 -8.925 4.142 1.00 39.62 144 ALA A N 1
ATOM 1167 C CA . ALA A 1 144 ? -16.774 -9.724 2.950 1.00 39.62 144 ALA A CA 1
ATOM 1168 C C . ALA A 1 144 ? -15.376 -10.327 3.095 1.00 39.62 144 ALA A C 1
ATOM 1170 O O . ALA A 1 144 ? -14.394 -9.788 2.584 1.00 39.62 144 ALA A O 1
ATOM 1171 N N . GLU A 1 145 ? -15.291 -11.449 3.809 1.00 39.88 145 GLU A N 1
ATOM 1172 C CA . GLU A 1 145 ? -14.167 -12.375 3.717 1.00 39.88 145 GLU A CA 1
ATOM 1173 C C . GLU A 1 145 ? -13.839 -12.630 2.239 1.00 39.88 145 GLU A C 1
ATOM 1175 O O . GLU A 1 145 ? -14.443 -13.452 1.548 1.00 39.88 145 GLU A O 1
ATOM 1180 N N . LYS A 1 146 ? -12.862 -11.899 1.722 1.00 42.78 146 LYS A N 1
ATOM 1181 C CA . LYS A 1 146 ? -12.108 -12.294 0.544 1.00 42.78 146 LYS A CA 1
ATOM 1182 C C . LYS A 1 146 ? -10.652 -12.269 0.942 1.00 42.78 146 LYS A C 1
ATOM 1184 O O . LYS A 1 146 ? -9.865 -11.445 0.488 1.00 42.78 146 LYS A O 1
ATOM 1189 N N . THR A 1 147 ? -10.303 -13.251 1.771 1.00 39.22 147 THR A N 1
ATOM 1190 C CA . THR A 1 147 ? -8.990 -13.882 1.676 1.00 39.22 147 THR A CA 1
ATOM 1191 C C . THR A 1 147 ? -8.643 -14.008 0.188 1.00 39.22 147 THR A C 1
ATOM 1193 O O . THR A 1 147 ? -9.485 -14.478 -0.592 1.00 39.22 147 THR A O 1
ATOM 1196 N N . PRO A 1 148 ? -7.460 -13.552 -0.256 1.00 41.94 148 PRO A N 1
ATOM 1197 C CA . PRO A 1 148 ? -7.083 -13.669 -1.651 1.00 41.94 148 PRO A CA 1
ATOM 1198 C C . PRO A 1 148 ? -7.034 -15.158 -1.966 1.00 41.94 148 PRO A C 1
ATOM 1200 O O . PRO A 1 148 ? -6.127 -15.870 -1.532 1.00 41.94 148 PRO A O 1
ATOM 1203 N N . ARG A 1 149 ? -8.044 -15.662 -2.683 1.00 44.22 149 ARG A N 1
ATOM 1204 C CA . ARG A 1 149 ? -7.989 -17.011 -3.228 1.00 44.22 149 ARG A CA 1
ATOM 1205 C C . ARG A 1 149 ? -6.738 -17.068 -4.085 1.00 44.22 149 ARG A C 1
ATOM 1207 O O . ARG A 1 149 ? -6.633 -16.362 -5.087 1.00 44.22 149 ARG A O 1
ATOM 1214 N N . ARG A 1 150 ? -5.802 -17.902 -3.632 1.00 36.59 150 ARG A N 1
ATOM 1215 C CA . ARG A 1 150 ? -4.646 -18.412 -4.359 1.00 36.59 150 ARG A CA 1
ATOM 1216 C C . ARG A 1 150 ? -5.008 -18.503 -5.841 1.00 36.59 150 ARG A C 1
ATOM 1218 O O . ARG A 1 150 ? -5.846 -19.316 -6.224 1.00 36.59 150 ARG A O 1
ATOM 1225 N N . THR A 1 151 ? -4.422 -17.642 -6.668 1.00 39.59 151 THR A N 1
ATOM 1226 C CA . THR A 1 151 ? -4.506 -17.757 -8.126 1.00 39.59 151 THR A CA 1
ATOM 1227 C C . THR A 1 151 ? -3.707 -18.983 -8.545 1.00 39.59 151 THR A C 1
ATOM 1229 O O . THR A 1 151 ? -2.565 -18.885 -8.992 1.00 39.59 151 THR A O 1
ATOM 1232 N N . GLU A 1 152 ? -4.291 -20.163 -8.359 1.00 39.69 152 GLU A N 1
ATOM 1233 C CA . GLU A 1 152 ? -3.895 -21.341 -9.107 1.00 39.69 152 GLU A CA 1
ATOM 1234 C C . GLU A 1 152 ? -4.358 -21.131 -10.548 1.00 39.69 152 GLU A C 1
ATOM 1236 O O . GLU A 1 152 ? -5.531 -20.885 -10.834 1.00 39.69 152 GLU A O 1
ATOM 1241 N N . ARG A 1 153 ? -3.392 -21.149 -11.464 1.00 39.22 153 ARG A N 1
ATOM 1242 C CA . ARG A 1 153 ? -3.631 -21.121 -12.907 1.00 39.22 153 ARG A CA 1
ATOM 1243 C C . ARG A 1 153 ? -4.618 -22.244 -13.259 1.00 39.22 153 ARG A C 1
ATOM 1245 O O . ARG A 1 153 ? -4.323 -23.391 -12.921 1.00 39.22 153 ARG A O 1
ATOM 1252 N N . PRO A 1 154 ? -5.728 -21.991 -13.974 1.00 35.53 154 PRO A N 1
ATOM 1253 C CA . PRO A 1 154 ? -6.576 -23.084 -14.410 1.00 35.53 154 PRO A CA 1
ATOM 1254 C C . PRO A 1 154 ? -5.895 -23.785 -15.589 1.00 35.53 154 PRO A C 1
ATOM 1256 O O . PRO A 1 154 ? -5.821 -23.259 -16.701 1.00 35.53 154 PRO A O 1
ATOM 1259 N N . SER A 1 155 ? -5.380 -24.988 -15.337 1.00 38.56 155 SER A N 1
ATOM 1260 C CA . SER A 1 155 ? -5.147 -25.957 -16.402 1.00 38.56 155 SER A CA 1
ATOM 1261 C C . SER A 1 155 ? -6.514 -26.377 -16.945 1.00 38.56 155 SER A C 1
ATOM 1263 O O . SER A 1 155 ? -7.416 -26.772 -16.209 1.00 38.56 155 SER A O 1
ATOM 1265 N N . ARG A 1 156 ? -6.697 -26.197 -18.255 1.00 39.34 156 ARG A N 1
ATOM 1266 C CA . ARG A 1 156 ? -7.898 -26.603 -18.985 1.00 39.34 156 ARG A CA 1
ATOM 1267 C C . ARG A 1 156 ? -8.141 -28.097 -18.790 1.00 39.34 156 ARG A C 1
ATOM 1269 O O . ARG A 1 156 ? -7.415 -28.905 -19.359 1.00 39.34 156 ARG A O 1
ATOM 1276 N N . ILE A 1 157 ? -9.216 -28.450 -18.093 1.00 34.78 157 ILE A N 1
ATOM 1277 C CA . ILE A 1 157 ? -9.883 -29.740 -18.264 1.00 34.78 157 ILE A CA 1
ATOM 1278 C C . ILE A 1 157 ? -11.380 -29.459 -18.373 1.00 34.78 157 ILE A C 1
ATOM 1280 O O . ILE A 1 157 ? -12.045 -29.111 -17.402 1.00 34.78 157 ILE A O 1
ATOM 1284 N N . MET A 1 158 ? -11.898 -29.575 -19.595 1.00 36.06 158 MET A N 1
ATOM 1285 C CA . MET A 1 158 ? -13.332 -29.595 -19.865 1.00 36.06 158 MET A CA 1
ATOM 1286 C C . MET A 1 158 ? -13.914 -30.905 -19.332 1.00 36.06 158 MET A C 1
ATOM 1288 O O . MET A 1 158 ? -13.524 -31.972 -19.802 1.00 36.06 158 MET A O 1
ATOM 1292 N N . LYS A 1 159 ? -14.896 -30.827 -18.432 1.00 32.78 159 LYS A N 1
ATOM 1293 C CA . LYS A 1 159 ? -15.982 -31.811 -18.348 1.00 32.78 159 LYS A CA 1
ATOM 1294 C C . LYS A 1 159 ? -17.285 -31.094 -18.020 1.00 32.78 159 LYS A C 1
ATOM 1296 O O . LYS A 1 159 ? -17.377 -30.368 -17.037 1.00 32.78 159 LYS A O 1
ATOM 1301 N N . ALA A 1 160 ? -18.261 -31.291 -18.899 1.00 37.06 160 ALA A N 1
ATOM 1302 C CA . ALA A 1 160 ? -19.629 -30.839 -18.740 1.00 37.06 160 ALA A CA 1
ATOM 1303 C C . ALA A 1 160 ? -20.327 -31.621 -17.619 1.00 37.06 160 ALA A C 1
ATOM 1305 O O . ALA A 1 160 ? -20.188 -32.841 -17.540 1.00 37.06 160 ALA A O 1
ATOM 1306 N N . ALA A 1 161 ? -21.120 -30.922 -16.812 1.00 30.69 161 ALA A N 1
ATOM 1307 C CA . ALA A 1 161 ? -22.224 -31.502 -16.062 1.00 30.69 161 ALA A CA 1
ATOM 1308 C C . ALA A 1 161 ? -23.300 -30.427 -15.877 1.00 30.69 161 ALA A C 1
ATOM 1310 O O . ALA A 1 161 ? -23.030 -29.323 -15.408 1.00 30.69 161 ALA A O 1
ATOM 1311 N N . ILE A 1 162 ? -24.501 -30.769 -16.331 1.00 41.75 162 ILE A N 1
ATOM 1312 C CA . ILE A 1 162 ? -25.733 -29.988 -16.267 1.00 41.75 162 ILE A CA 1
ATOM 1313 C C . ILE A 1 162 ? -26.233 -29.996 -14.819 1.00 41.75 162 ILE A C 1
ATOM 1315 O O . ILE A 1 162 ? -26.278 -31.051 -14.191 1.00 41.75 162 ILE A O 1
ATOM 1319 N N . GLY A 1 163 ? -26.640 -28.835 -14.315 1.00 29.64 163 GLY A N 1
ATOM 1320 C CA . GLY A 1 163 ? -27.293 -28.699 -13.018 1.00 29.64 163 GLY A CA 1
ATOM 1321 C C . GLY A 1 163 ? -27.791 -27.275 -12.822 1.00 29.64 163 GLY A C 1
ATOM 1322 O O . GLY A 1 163 ? -27.025 -26.400 -12.431 1.00 29.64 163 GLY A O 1
ATOM 1323 N N . SER A 1 164 ? -29.060 -27.039 -13.143 1.00 45.88 164 SER A N 1
ATOM 1324 C CA . SER A 1 164 ? -29.768 -25.790 -12.852 1.00 45.88 164 SER A CA 1
ATOM 1325 C C . SER A 1 164 ? -29.920 -25.608 -11.338 1.00 45.88 164 SER A C 1
ATOM 1327 O O . SER A 1 164 ? -30.222 -26.582 -10.645 1.00 45.88 164 SER A O 1
ATOM 1329 N N . PRO A 1 165 ? -29.797 -24.373 -10.828 1.00 37.19 165 PRO A N 1
ATOM 1330 C CA . PRO A 1 165 ? -30.814 -23.930 -9.878 1.00 37.19 165 PRO A CA 1
ATOM 1331 C C . PRO A 1 165 ? -31.252 -22.467 -10.065 1.00 37.19 165 PRO A C 1
ATOM 1333 O O . PRO A 1 165 ? -30.461 -21.584 -10.381 1.00 37.19 165 PRO A O 1
ATOM 1336 N N . GLU A 1 166 ? -32.558 -22.281 -9.865 1.00 32.31 166 GLU A N 1
ATOM 1337 C CA . GLU A 1 166 ? -33.296 -21.085 -9.430 1.00 32.31 166 GLU A CA 1
ATOM 1338 C C . GLU A 1 166 ? -32.631 -19.708 -9.595 1.00 32.31 166 GLU A C 1
ATOM 1340 O O . GLU A 1 166 ? -31.786 -19.277 -8.809 1.00 32.31 166 GLU A O 1
ATOM 1345 N N . VAL A 1 167 ? -33.142 -18.946 -10.564 1.00 33.47 167 VAL A N 1
ATOM 1346 C CA . VAL A 1 167 ? -32.841 -17.523 -10.724 1.00 33.47 167 VAL A CA 1
ATOM 1347 C C . VAL A 1 167 ? -33.775 -16.713 -9.822 1.00 33.47 167 VAL A C 1
ATOM 1349 O O . VAL A 1 167 ? -34.911 -16.414 -10.180 1.00 33.47 167 VAL A O 1
ATOM 1352 N N . LYS A 1 168 ? -33.278 -16.308 -8.649 1.00 33.62 168 LYS A N 1
ATOM 1353 C CA . LYS A 1 168 ? -33.701 -15.036 -8.045 1.00 33.62 168 LYS A CA 1
ATOM 1354 C C . LYS A 1 168 ? -33.190 -13.935 -8.961 1.00 33.62 168 LYS A C 1
ATOM 1356 O O . LYS A 1 168 ? -31.979 -13.814 -9.101 1.00 33.62 168 LYS A O 1
ATOM 1361 N N . VAL A 1 169 ? -34.087 -13.178 -9.585 1.00 42.03 169 VAL A N 1
ATOM 1362 C CA . VAL A 1 169 ? -33.735 -12.068 -10.479 1.00 42.03 169 VAL A CA 1
ATOM 1363 C C . VAL A 1 169 ? -33.023 -10.984 -9.661 1.00 42.03 169 VAL A C 1
ATOM 1365 O O . VAL A 1 169 ? -33.659 -10.368 -8.803 1.00 42.03 169 VAL A O 1
ATOM 1368 N N . PRO A 1 170 ? -31.719 -10.733 -9.864 1.00 39.19 170 PRO A N 1
ATOM 1369 C CA . PRO A 1 170 ? -31.083 -9.530 -9.360 1.00 39.19 170 PRO A CA 1
ATOM 1370 C C . PRO A 1 170 ? -31.299 -8.442 -10.415 1.00 39.19 170 PRO A C 1
ATOM 1372 O O . PRO A 1 170 ? -31.160 -8.708 -11.608 1.00 39.19 170 PRO A O 1
ATOM 1375 N N . SER A 1 171 ? -31.618 -7.216 -10.007 1.00 52.78 171 SER A N 1
ATOM 1376 C CA . SER A 1 171 ? -31.586 -6.056 -10.903 1.00 52.78 171 SER A CA 1
ATOM 1377 C C . SER A 1 171 ? -30.190 -5.959 -11.531 1.00 52.78 171 SER A C 1
ATOM 1379 O O . SER A 1 171 ? -29.229 -5.543 -10.876 1.00 52.78 171 SER A O 1
ATOM 1381 N N . ALA A 1 172 ? -30.056 -6.441 -12.764 1.00 48.31 172 ALA A N 1
ATOM 1382 C CA . ALA A 1 172 ? -28.782 -6.588 -13.438 1.00 48.31 172 ALA A CA 1
ATOM 1383 C C . ALA A 1 172 ? -28.355 -5.225 -13.983 1.00 48.31 172 ALA A C 1
ATOM 1385 O O . ALA A 1 172 ? -28.802 -4.799 -15.042 1.00 48.31 172 ALA A O 1
ATOM 1386 N N . SER A 1 173 ? -27.472 -4.532 -13.267 1.00 51.31 173 SER A N 1
ATOM 1387 C CA . SER A 1 173 ? -26.690 -3.464 -13.879 1.00 51.31 173 SER A CA 1
ATOM 1388 C C . SER A 1 173 ? -25.644 -4.108 -14.790 1.00 51.31 173 SER A C 1
ATOM 1390 O O . SER A 1 173 ? -24.701 -4.754 -14.332 1.00 51.31 173 SER A O 1
ATOM 1392 N N . PHE A 1 174 ? -25.826 -3.989 -16.104 1.00 57.09 174 PHE A N 1
ATOM 1393 C CA . PHE A 1 174 ? -24.852 -4.467 -17.080 1.00 57.09 174 PHE A CA 1
ATOM 1394 C C . PHE A 1 174 ? -23.938 -3.318 -17.523 1.00 57.09 174 PHE A C 1
ATOM 1396 O O . PHE A 1 174 ? -24.386 -2.215 -17.822 1.00 57.09 174 PHE A O 1
ATOM 1403 N N . ASN A 1 175 ? -22.632 -3.585 -17.560 1.00 57.75 175 ASN A N 1
ATOM 1404 C CA . ASN A 1 175 ? -21.628 -2.677 -18.109 1.00 57.75 175 ASN A CA 1
ATOM 1405 C C . ASN A 1 175 ? -21.208 -3.185 -19.492 1.00 57.75 175 ASN A C 1
ATOM 1407 O O . ASN A 1 175 ? -20.719 -4.308 -19.610 1.00 57.75 175 ASN A O 1
ATOM 1411 N N . ILE A 1 176 ? -21.367 -2.356 -20.527 1.00 65.88 176 ILE A N 1
ATOM 1412 C CA . ILE A 1 176 ? -20.945 -2.674 -21.898 1.00 65.88 176 ILE A CA 1
ATOM 1413 C C . ILE A 1 176 ? -19.615 -1.971 -22.173 1.00 65.88 176 ILE A C 1
ATOM 1415 O O . ILE A 1 176 ? -19.539 -0.743 -22.174 1.00 65.88 176 ILE A O 1
ATOM 1419 N N . THR A 1 177 ? -18.555 -2.742 -22.419 1.00 65.88 177 THR A N 1
ATOM 1420 C CA . THR A 1 177 ? -17.256 -2.212 -22.858 1.00 65.88 177 THR A CA 1
ATOM 1421 C C . THR A 1 177 ? -17.151 -2.319 -24.377 1.00 65.88 177 THR A C 1
ATOM 1423 O O . THR A 1 177 ? -17.151 -3.417 -24.927 1.00 65.88 177 THR A O 1
ATOM 1426 N N . LEU A 1 178 ? -17.057 -1.175 -25.057 1.00 69.38 178 LEU A N 1
ATOM 1427 C CA . LEU A 1 178 ? -16.888 -1.087 -26.509 1.00 69.38 178 LEU A CA 1
ATOM 1428 C C . LEU A 1 178 ? -15.412 -0.836 -26.837 1.00 69.38 178 LEU A C 1
ATOM 1430 O O . LEU A 1 178 ? -14.867 0.208 -26.484 1.00 69.38 178 LEU A O 1
ATOM 1434 N N . ASN A 1 179 ? -14.777 -1.775 -27.537 1.00 68.31 179 ASN A N 1
ATOM 1435 C CA . ASN A 1 179 ? -13.434 -1.579 -28.082 1.00 68.31 179 ASN A CA 1
ATOM 1436 C C . ASN A 1 179 ? -13.547 -0.875 -29.437 1.00 68.31 179 ASN A C 1
ATOM 1438 O O . ASN A 1 179 ? -13.950 -1.486 -30.424 1.00 68.31 179 ASN A O 1
ATOM 1442 N N . ILE A 1 180 ? -13.220 0.416 -29.468 1.00 69.38 180 ILE A N 1
ATOM 1443 C CA . ILE A 1 180 ? -13.315 1.252 -30.667 1.00 69.38 180 ILE A CA 1
ATOM 1444 C C . ILE A 1 180 ? -11.934 1.332 -31.309 1.00 69.38 180 ILE A C 1
ATOM 1446 O O . ILE A 1 180 ? -10.977 1.789 -30.683 1.00 69.38 180 ILE A O 1
ATOM 1450 N N . THR A 1 181 ? -11.832 0.899 -32.560 1.00 70.38 181 THR A N 1
ATOM 1451 C CA . THR A 1 181 ? -10.627 1.060 -33.370 1.00 70.38 181 THR A CA 1
ATOM 1452 C C . THR A 1 181 ? -10.644 2.424 -34.092 1.00 70.38 181 THR A C 1
ATOM 1454 O O . THR A 1 181 ? -11.717 2.960 -34.387 1.00 70.38 181 THR A O 1
ATOM 1457 N N . PRO A 1 182 ? -9.475 3.052 -34.333 1.00 67.50 182 PRO A N 1
ATOM 1458 C CA . PRO A 1 182 ? -9.370 4.445 -34.801 1.00 67.50 182 PRO A CA 1
ATOM 1459 C C . PRO A 1 182 ? -9.874 4.696 -36.236 1.00 67.50 182 PRO A C 1
ATOM 1461 O O . PRO A 1 182 ? -9.967 5.841 -36.670 1.00 67.50 182 PRO A O 1
ATOM 1464 N N . ASP A 1 183 ? -10.213 3.644 -36.972 1.00 74.06 183 ASP A N 1
ATOM 1465 C CA . ASP A 1 183 ? -10.854 3.652 -38.289 1.00 74.06 183 ASP A CA 1
ATOM 1466 C C . ASP A 1 183 ? -12.367 3.951 -38.237 1.00 74.06 183 ASP A C 1
ATOM 1468 O O .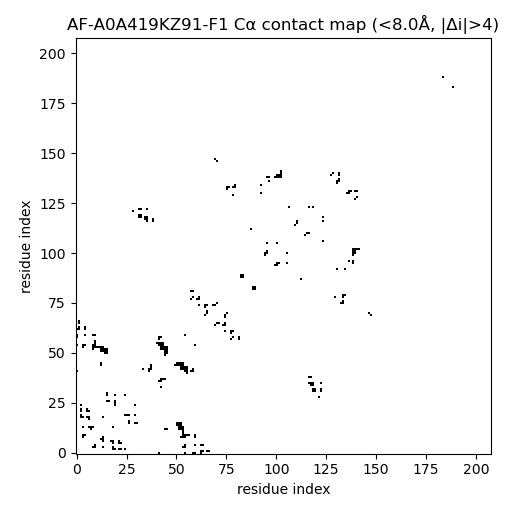 ASP A 1 183 ? -12.986 4.231 -39.268 1.00 74.06 183 ASP A O 1
ATOM 1472 N N . ILE A 1 184 ? -12.976 3.941 -37.046 1.00 73.06 184 ILE A N 1
ATOM 1473 C CA . ILE A 1 184 ? -14.402 4.226 -36.864 1.00 73.06 184 ILE A CA 1
ATOM 1474 C C . ILE A 1 184 ? -14.616 5.734 -36.699 1.00 73.06 184 ILE A C 1
ATOM 1476 O O . ILE A 1 184 ? -14.154 6.353 -35.740 1.00 73.06 184 ILE A O 1
ATOM 1480 N N . SER A 1 185 ? -15.375 6.337 -37.618 1.00 78.44 185 SER A N 1
ATOM 1481 C CA . SER A 1 185 ? -15.703 7.760 -37.526 1.00 78.44 185 SER A CA 1
ATOM 1482 C C . SER A 1 185 ? -16.631 8.054 -36.331 1.00 78.44 185 SER A C 1
ATOM 1484 O O . SER A 1 185 ? -17.517 7.250 -36.018 1.00 78.44 185 SER A O 1
ATOM 1486 N N . PRO A 1 186 ? -16.517 9.237 -35.694 1.00 75.81 186 PRO A N 1
ATOM 1487 C CA . PRO A 1 186 ? -17.375 9.617 -34.566 1.00 75.81 186 PRO A CA 1
ATO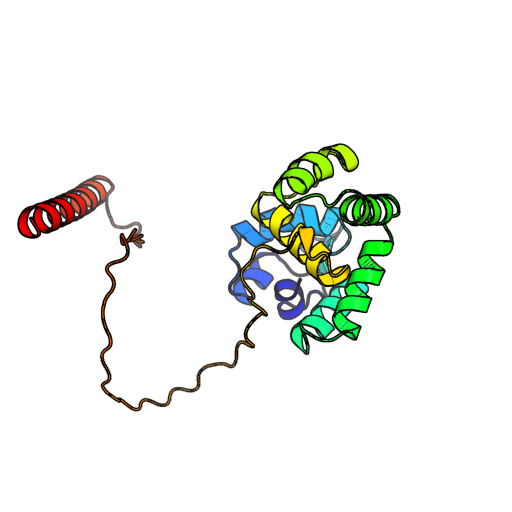M 1488 C C . PRO A 1 186 ? -18.880 9.568 -34.879 1.00 75.81 186 PRO A C 1
ATOM 1490 O O . PRO A 1 186 ? -19.699 9.309 -33.999 1.00 75.81 186 PRO A O 1
ATOM 1493 N N . GLN A 1 187 ? -19.251 9.793 -36.142 1.00 76.62 187 GLN A N 1
ATOM 1494 C CA . GLN A 1 187 ? -20.636 9.721 -36.610 1.00 76.62 187 GLN A CA 1
ATOM 1495 C C . GLN A 1 187 ? -21.166 8.281 -36.588 1.00 76.62 187 GLN A C 1
ATOM 1497 O O . GLN A 1 187 ? -22.241 8.049 -36.040 1.00 76.62 187 GLN A O 1
ATOM 1502 N N . LYS A 1 188 ? -20.381 7.310 -37.075 1.00 74.19 188 LYS A N 1
ATOM 1503 C CA . LYS A 1 188 ? -20.741 5.884 -37.014 1.00 74.19 188 LYS A CA 1
ATOM 1504 C C . LYS A 1 188 ? -20.802 5.369 -35.579 1.00 74.19 188 LYS A C 1
ATOM 1506 O O . LYS A 1 188 ? -21.696 4.606 -35.237 1.00 74.19 188 LYS A O 1
ATOM 1511 N N . LEU A 1 189 ? -19.896 5.825 -34.712 1.00 79.12 189 LEU A N 1
ATOM 1512 C CA . LEU A 1 189 ? -19.931 5.466 -33.293 1.00 79.12 189 LEU A CA 1
ATOM 1513 C C . LEU A 1 189 ? -21.236 5.916 -32.618 1.00 79.12 189 LEU A C 1
ATOM 1515 O O . LEU A 1 189 ? -21.832 5.164 -31.849 1.00 79.12 189 LEU A O 1
ATOM 1519 N N . LYS A 1 190 ? -21.705 7.127 -32.937 1.00 80.19 190 LYS A N 1
ATOM 1520 C CA . LYS A 1 190 ? -22.973 7.656 -32.423 1.00 80.19 190 LYS A CA 1
ATOM 1521 C C . LYS A 1 190 ? -24.174 6.825 -32.885 1.00 80.19 190 LYS A C 1
ATOM 1523 O O . LYS A 1 190 ? -25.095 6.619 -32.098 1.00 80.19 190 LYS A O 1
ATOM 1528 N N . GLU A 1 191 ? -24.159 6.339 -34.125 1.00 82.25 191 GLU A N 1
ATOM 1529 C CA . GLU A 1 191 ? -25.190 5.434 -34.646 1.00 82.25 191 GLU A CA 1
ATOM 1530 C C . GLU A 1 191 ? -25.179 4.082 -33.924 1.00 82.25 191 GLU A C 1
ATOM 1532 O O . GLU A 1 191 ? -26.237 3.628 -33.494 1.00 82.25 191 GLU A O 1
ATOM 1537 N N . TYR A 1 192 ? -24.003 3.487 -33.691 1.00 78.25 192 TYR A N 1
ATOM 1538 C CA . TYR A 1 192 ? -23.895 2.227 -32.946 1.00 78.25 192 TYR A CA 1
ATOM 1539 C C . TYR A 1 192 ? -24.409 2.347 -31.510 1.00 78.25 192 TYR A C 1
ATOM 1541 O O . TYR A 1 192 ? -25.170 1.496 -31.058 1.00 78.25 192 TYR A O 1
ATOM 1549 N N . ILE A 1 193 ? -24.044 3.419 -30.801 1.00 82.25 193 ILE A N 1
ATOM 1550 C CA . ILE A 1 193 ? -24.527 3.654 -29.433 1.00 82.25 193 ILE A CA 1
ATOM 1551 C C . ILE A 1 193 ? -26.049 3.839 -29.428 1.00 82.25 193 ILE A C 1
ATOM 1553 O O . ILE A 1 193 ? -26.726 3.280 -28.569 1.00 82.25 193 ILE A O 1
ATOM 1557 N N . ARG A 1 194 ? -26.602 4.583 -30.397 1.00 83.44 194 ARG A N 1
ATOM 1558 C CA . ARG A 1 194 ? -28.054 4.772 -30.512 1.00 83.44 194 ARG A CA 1
ATOM 1559 C C . ARG A 1 194 ? -28.777 3.448 -30.768 1.00 83.44 194 ARG A C 1
ATOM 1561 O O . ARG A 1 194 ? -29.756 3.184 -30.086 1.00 83.44 194 ARG A O 1
ATOM 1568 N N . ALA A 1 195 ? -28.269 2.616 -31.677 1.00 82.56 195 ALA A N 1
ATOM 1569 C CA . ALA A 1 195 ? -28.858 1.313 -31.978 1.00 82.56 195 ALA A CA 1
ATOM 1570 C C . ALA A 1 195 ? -28.840 0.367 -30.764 1.00 82.56 195 ALA A C 1
ATOM 1572 O O . ALA A 1 195 ? -29.817 -0.334 -30.518 1.00 82.56 195 ALA A O 1
ATOM 1573 N N . ILE A 1 196 ? -27.760 0.381 -29.971 1.00 81.31 196 ILE A N 1
ATOM 1574 C CA . ILE A 1 196 ? -27.672 -0.406 -28.731 1.00 81.31 196 ILE A CA 1
ATOM 1575 C C . ILE A 1 196 ? -28.712 0.075 -27.712 1.00 81.31 196 ILE A C 1
ATOM 1577 O O . ILE A 1 196 ? -29.414 -0.744 -27.131 1.00 81.31 196 ILE A O 1
ATOM 1581 N N . LEU A 1 197 ? -28.835 1.390 -27.505 1.00 80.81 197 LEU A N 1
ATOM 1582 C CA . LEU A 1 197 ? -29.812 1.952 -26.566 1.00 80.81 197 LEU A CA 1
ATOM 1583 C C . LEU A 1 197 ? -31.259 1.674 -26.989 1.00 80.81 197 LEU A C 1
ATOM 1585 O O . LEU A 1 197 ? -32.103 1.416 -26.138 1.00 80.81 197 LEU A O 1
ATOM 1589 N N . GLU A 1 198 ? -31.542 1.714 -28.288 1.00 81.50 198 GLU A N 1
ATOM 1590 C CA . GLU A 1 198 ? -32.869 1.425 -28.831 1.00 81.50 198 GLU A CA 1
ATOM 1591 C C . GLU A 1 198 ? -33.224 -0.057 -28.669 1.00 81.50 198 GLU A C 1
ATOM 1593 O O . GLU A 1 198 ? -34.289 -0.360 -28.146 1.00 81.50 198 GLU A O 1
ATOM 1598 N N . ALA A 1 199 ? -32.297 -0.970 -28.978 1.00 75.50 199 ALA A N 1
ATOM 1599 C CA . ALA A 1 199 ? -32.492 -2.404 -28.765 1.00 75.50 199 ALA A CA 1
ATOM 1600 C C . ALA A 1 199 ? -32.707 -2.767 -27.286 1.00 75.50 199 ALA A C 1
ATOM 1602 O O . ALA A 1 199 ? -33.515 -3.640 -26.979 1.00 75.50 199 ALA A O 1
ATOM 1603 N N . LEU A 1 200 ? -32.010 -2.091 -26.365 1.00 73.94 200 LEU A N 1
ATOM 1604 C CA . LEU A 1 200 ? -32.224 -2.270 -24.925 1.00 73.94 200 LEU A CA 1
ATOM 1605 C C . LEU A 1 200 ? -33.613 -1.798 -24.499 1.00 73.94 200 LEU A C 1
ATOM 1607 O O . LEU A 1 200 ? -34.271 -2.476 -23.718 1.00 73.94 200 LEU A O 1
ATOM 1611 N N . LYS A 1 201 ? -34.075 -0.675 -25.052 1.00 72.94 201 LYS A N 1
ATOM 1612 C CA . LYS A 1 201 ? -35.402 -0.141 -24.755 1.00 72.94 201 LYS A CA 1
ATOM 1613 C C . LYS A 1 201 ? -36.518 -1.044 -25.291 1.00 72.94 201 LYS A C 1
ATOM 1615 O O . LYS A 1 201 ? -37.484 -1.288 -24.583 1.00 72.94 201 LYS A O 1
ATOM 1620 N N . THR A 1 202 ? -36.370 -1.584 -26.502 1.00 70.38 202 THR A N 1
ATOM 1621 C CA . THR A 1 202 ? -37.339 -2.543 -27.063 1.00 70.38 202 THR A CA 1
ATOM 1622 C C . THR A 1 202 ? -37.370 -3.844 -26.261 1.00 70.38 202 THR A C 1
ATOM 1624 O O . THR A 1 202 ? -38.442 -4.382 -26.020 1.00 70.38 202 THR A O 1
ATOM 1627 N N . ALA A 1 203 ? -36.217 -4.323 -25.785 1.00 60.53 203 ALA A N 1
ATOM 1628 C CA . ALA A 1 203 ? -36.151 -5.506 -24.929 1.00 60.53 203 ALA A CA 1
ATOM 1629 C C . ALA A 1 203 ? -36.784 -5.292 -23.539 1.00 60.53 203 ALA A C 1
ATOM 1631 O O . ALA A 1 203 ? -37.263 -6.254 -22.946 1.00 60.53 203 ALA A O 1
ATOM 1632 N N . GLU A 1 204 ? -36.790 -4.060 -23.018 1.00 60.19 204 GLU A N 1
ATOM 1633 C CA . GLU A 1 204 ? -37.536 -3.703 -21.802 1.00 60.19 204 GLU A CA 1
ATOM 1634 C C . GLU A 1 204 ? -39.047 -3.610 -22.065 1.00 60.19 204 GLU A C 1
ATOM 1636 O O . GLU A 1 204 ? -39.821 -4.108 -21.256 1.00 60.19 204 GLU A O 1
ATOM 1641 N N . GLU A 1 205 ? -39.468 -3.045 -23.202 1.00 58.66 205 GLU A N 1
ATOM 1642 C CA . GLU A 1 205 ? -40.887 -2.933 -23.590 1.00 58.66 205 GLU A CA 1
ATOM 1643 C C . GLU A 1 205 ? -41.525 -4.292 -23.967 1.00 58.66 205 GLU A C 1
ATOM 1645 O O . GLU A 1 205 ? -42.727 -4.462 -23.800 1.00 58.66 205 GLU A O 1
ATOM 1650 N N . GLU A 1 206 ? -40.752 -5.275 -24.449 1.00 54.50 206 GLU A N 1
AT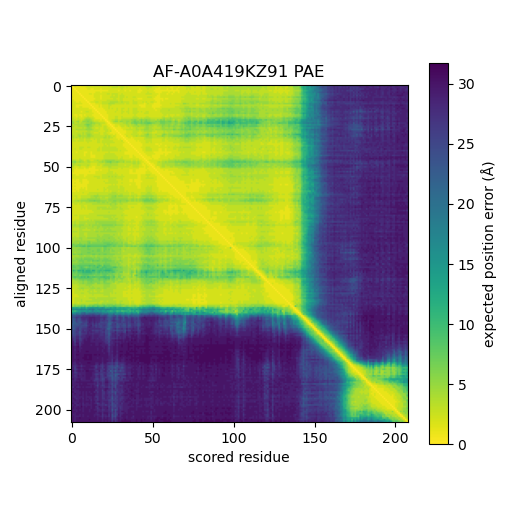OM 1651 C CA . GLU A 1 206 ? -41.227 -6.646 -24.738 1.00 54.50 206 GLU A CA 1
ATOM 1652 C C . GLU A 1 206 ? -41.243 -7.575 -23.506 1.00 54.50 206 GLU A C 1
ATOM 1654 O O . GLU A 1 206 ? -41.768 -8.690 -23.577 1.00 54.50 206 GLU A O 1
ATOM 1659 N N . ALA A 1 207 ? -40.646 -7.147 -22.389 1.00 51.91 207 ALA A N 1
ATOM 1660 C CA . ALA A 1 207 ? -40.577 -7.907 -21.139 1.00 51.91 207 ALA A CA 1
ATOM 1661 C C . ALA A 1 207 ? -41.666 -7.517 -20.114 1.00 51.91 207 ALA A C 1
ATOM 1663 O O . ALA A 1 207 ? -41.708 -8.115 -19.033 1.00 51.91 207 ALA A O 1
ATOM 1664 N N . GLU A 1 208 ? -42.526 -6.547 -20.452 1.00 44.75 208 GLU A N 1
ATOM 1665 C CA . GLU A 1 208 ? -43.686 -6.068 -19.676 1.00 44.75 208 GLU A CA 1
ATOM 1666 C C . GLU A 1 208 ? -45.012 -6.597 -20.256 1.00 44.75 208 GLU A C 1
ATOM 1668 O O . GLU A 1 208 ? -45.890 -6.989 -19.449 1.00 44.75 208 GLU A O 1
#

Sequence (208 aa):
MVAYLNAGADKEYVGVSDVVERSNVSLHNISRNNNFFKSWNFLEESEKEPGKYILNREAAEFAYAYRIDPGGERTREILRRFLSRDDVLVKFVERIEREGLDREAVLIELPRVYGDLRADKVGLNAFLDMLVYAFELEALSTSAEKTPRRTERPSRIMKAAIGSPEVKVPSASFNITLNITPDISPQKLKEYIRAILEALKTAEEEAE

pLDDT: mean 79.74, std 19.68, range [29.64, 97.81]

Secondary structure (DSSP, 8-state):
-HHHHHHTTTTS-EEHHHHHHTSSS-HHHHHHHHHHHHHTTSEEE-SSSTTEEEE-HHHHHHHHHHHH-TT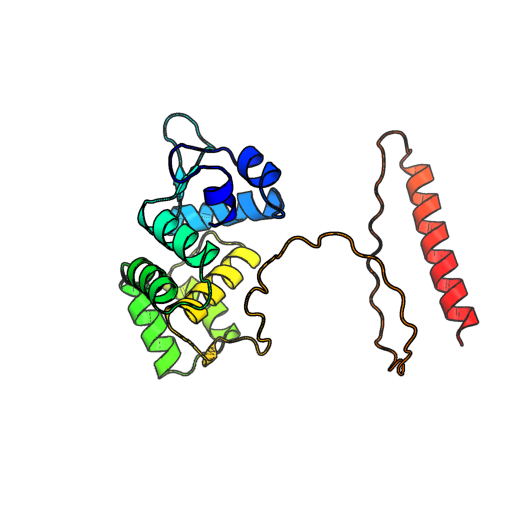-HHHHHHHHHHHTT-HHHHHHHHHHHHHT--HHHHHHHHHHHHS-----HHHHHHHHHHHHHHH--GGG--S------------------------------PPPPP---TTS-HHHHHHHHHHHHHHHHHHHHT--

Foldseek 3Di:
DLLCVQLVLQPDWAALVSSVVRDPDDSVQSVQLVQLCVVLQQWDADPVDGRTIHGDNLNSVLSVCCLVCVPDPVSLQSLLVSQVVDVLSVVVLVVCVVVLDAQVNCVVVVCVSVPDSSHDPVNSVVVLVSSCSNVVNPSHDDPDPDPPPPPDPDDDDDDDDDDDDDDPDDPDPDDDDDDDDPPDDPVNVVVVVVVVVVVVVVVVVVVD